Protein AF-A0A0Q0V4K2-F1 (afdb_monomer)

Foldseek 3Di:
DDDDDDDDDDDDDDDDDPPVVVVVVVVVVVDDPDDDPDPDPPPPPPVPQPPVNVVLVVVQVVQLVVLVVLLVVVVVPDDLVNSCVVVVHDSVVSVVSNVDPDGDDSDDPDDDDLCNVCLVVLLVCVVVVDDLVRSVVVVVVVPRPDDSVVSVVSSVVSVVVVCVVDCVPPDVPDDPVNVPD

Sequence (181 aa):
MRIRPSSIYTIGGIGSGMQRRRLDLLLLSLVPAVIKQGDQHPADHHMEITKAEERKKQRQEQKWAVIQEIQKAHLSGKNISQLAREYQLNWRTVKNYLQMTDPPPVQRRKRNTPLSPFLNRLAELEAQGHTLSSIDSLLRKEGYAGTFSAVRTAVETIRRNRKRKNPVMQEHCISRKQLAY

Radius of gyration: 34.99 Å; Cα contacts (8 Å, |Δi|>4): 69; chains: 1; bounding box: 97×83×60 Å

pLDDT: mean 78.3, std 19.86, range [35.88, 96.94]

Nearest PDB structures (foldseek):
  8b4h-assembly1_A  TM=7.037E-01  e=4.284E-04  Geobacillus stearothermophilus
  8b4h-assembly1_D  TM=6.798E-01  e=6.699E-04  Geobacillus stearothermophilus
  8jke-assembly1_F  TM=2.894E-01  e=1.494E+00  Streptomyces coelicolor A3(2)

Solvent-accessible surface area (backbone atoms only — not comparable to full-atom values): 11684 Å² total; per-residue (Å²): 143,86,82,88,80,82,89,86,85,88,82,85,87,82,86,88,76,73,65,65,62,53,52,54,54,54,55,57,71,72,49,72,96,70,80,73,82,72,83,73,73,84,66,79,76,71,72,75,72,49,73,70,54,48,58,47,51,51,54,33,51,56,53,34,51,54,40,53,51,53,44,52,46,40,73,74,68,50,50,64,68,56,52,16,62,77,70,72,43,58,53,68,55,50,54,52,44,65,70,52,90,66,73,65,78,81,72,74,79,82,75,89,49,82,57,59,86,46,50,66,58,52,52,53,44,51,74,73,64,56,49,74,69,56,49,52,55,52,41,44,74,75,67,51,86,66,57,69,67,59,55,49,55,50,52,52,48,52,54,51,51,52,55,70,73,38,66,90,77,62,66,85,77,74,52,74,76,78,68,70,122

Structure (mmCIF, N/CA/C/O backbone):
data_AF-A0A0Q0V4K2-F1
#
_entry.id   AF-A0A0Q0V4K2-F1
#
loop_
_atom_site.group_PDB
_atom_site.id
_atom_site.type_symbol
_atom_site.label_atom_id
_atom_site.label_alt_id
_atom_site.label_comp_id
_atom_site.label_asym_id
_atom_site.label_entity_id
_atom_site.label_seq_id
_atom_site.pdbx_PDB_ins_code
_atom_site.Cartn_x
_atom_site.Cartn_y
_atom_site.Cartn_z
_atom_site.occupancy
_atom_site.B_iso_or_equiv
_atom_site.auth_seq_id
_atom_site.auth_comp_id
_atom_site.auth_asym_id
_atom_site.auth_atom_id
_atom_site.pdbx_PDB_model_num
ATOM 1 N N . MET A 1 1 ? 69.842 72.352 -3.419 1.00 43.50 1 MET A N 1
ATOM 2 C CA . MET A 1 1 ? 70.424 71.984 -2.108 1.00 43.50 1 MET A CA 1
ATOM 3 C C . MET A 1 1 ? 69.407 71.186 -1.297 1.00 43.50 1 MET A C 1
ATOM 5 O O . MET A 1 1 ? 68.444 71.771 -0.827 1.00 43.50 1 MET A O 1
ATOM 9 N N . ARG A 1 2 ? 69.598 69.868 -1.168 1.00 36.38 2 ARG A N 1
ATOM 10 C CA . ARG A 1 2 ? 69.390 69.059 0.051 1.00 36.38 2 ARG A CA 1
ATOM 11 C C . ARG A 1 2 ? 69.877 67.637 -0.242 1.00 36.38 2 ARG A C 1
ATOM 13 O O . ARG A 1 2 ? 69.699 67.117 -1.337 1.00 36.38 2 ARG A O 1
ATOM 20 N N . ILE A 1 3 ? 70.609 67.117 0.726 1.00 41.34 3 ILE A N 1
ATOM 21 C CA . ILE A 1 3 ? 71.581 66.025 0.668 1.00 41.34 3 ILE A CA 1
ATOM 22 C C . ILE A 1 3 ? 70.883 64.691 0.991 1.00 41.34 3 ILE A C 1
ATOM 24 O O . ILE A 1 3 ? 69.948 64.676 1.788 1.00 41.34 3 ILE A O 1
ATOM 28 N N . ARG A 1 4 ? 71.329 63.577 0.389 1.00 42.81 4 ARG A N 1
ATOM 29 C CA . ARG A 1 4 ? 70.967 62.209 0.820 1.00 42.81 4 ARG A CA 1
ATOM 30 C C . ARG A 1 4 ? 71.773 61.795 2.058 1.00 42.81 4 ARG A C 1
ATOM 32 O O . ARG A 1 4 ? 72.953 62.123 2.130 1.00 42.81 4 ARG A O 1
ATOM 39 N N . PRO A 1 5 ? 71.189 60.961 2.928 1.00 46.22 5 PRO A N 1
ATOM 40 C CA . PRO A 1 5 ? 71.884 59.757 3.417 1.00 46.22 5 PRO A CA 1
ATOM 41 C C . PRO A 1 5 ? 70.956 58.513 3.354 1.00 46.22 5 PRO A C 1
ATOM 43 O O . PRO A 1 5 ? 69.759 58.630 3.591 1.00 46.22 5 PRO A O 1
ATOM 46 N N . SER A 1 6 ? 71.346 57.356 2.791 1.00 35.88 6 SER A N 1
ATOM 47 C CA . SER A 1 6 ? 72.129 56.236 3.384 1.00 35.88 6 SER A CA 1
ATOM 48 C C . SER A 1 6 ? 71.597 55.777 4.758 1.00 35.88 6 SER A C 1
ATOM 50 O O . SER A 1 6 ? 71.664 56.555 5.697 1.00 35.88 6 SER A O 1
ATOM 52 N N . SER A 1 7 ? 70.921 54.612 4.843 1.00 36.62 7 SER A N 1
ATOM 53 C CA . SER A 1 7 ? 71.440 53.293 5.318 1.00 36.62 7 SER A CA 1
ATOM 54 C C . SER A 1 7 ? 71.711 53.303 6.843 1.00 36.62 7 SER A C 1
ATOM 56 O O . SER A 1 7 ? 72.353 54.228 7.307 1.00 36.62 7 SER A O 1
ATOM 58 N N . ILE A 1 8 ? 71.291 52.397 7.738 1.00 43.53 8 ILE A N 1
ATOM 59 C CA . ILE A 1 8 ? 71.229 50.921 7.817 1.00 43.53 8 ILE A CA 1
ATOM 60 C C . ILE A 1 8 ? 70.371 50.607 9.075 1.00 43.53 8 ILE A C 1
ATOM 62 O O . ILE A 1 8 ? 70.419 51.400 10.004 1.00 43.53 8 ILE A O 1
ATOM 66 N N . TYR A 1 9 ? 69.625 49.492 9.135 1.00 36.50 9 TYR A N 1
ATOM 67 C CA . TYR A 1 9 ? 69.646 48.502 10.242 1.00 36.50 9 TYR A CA 1
ATOM 68 C C . TYR A 1 9 ? 68.757 47.298 9.900 1.00 36.50 9 TYR A C 1
ATOM 70 O O . TYR A 1 9 ? 67.531 47.359 9.883 1.00 36.50 9 TYR A O 1
ATOM 78 N N . THR A 1 10 ? 69.439 46.189 9.627 1.00 47.91 10 THR A N 1
ATOM 79 C CA . THR A 1 10 ? 68.942 44.813 9.603 1.00 47.91 10 THR A CA 1
ATOM 80 C C . THR A 1 10 ? 68.846 44.302 11.036 1.00 47.91 10 THR A C 1
ATOM 82 O O . THR A 1 10 ? 69.851 44.396 11.729 1.00 47.91 10 THR A O 1
ATOM 85 N N . ILE A 1 11 ? 67.748 43.651 11.436 1.00 44.19 11 ILE A N 1
ATOM 86 C CA . ILE A 1 11 ? 67.825 42.435 12.267 1.00 44.19 11 ILE A CA 1
ATOM 87 C C . ILE A 1 11 ? 66.705 41.487 11.822 1.00 44.19 11 ILE A C 1
ATOM 89 O O . ILE A 1 11 ? 65.520 41.777 11.971 1.00 44.19 11 ILE A O 1
ATOM 93 N N . GLY A 1 12 ? 67.098 40.370 11.212 1.00 39.91 12 GLY A N 1
ATOM 94 C CA . GLY A 1 12 ? 66.197 39.304 10.801 1.00 39.91 12 GLY A CA 1
ATOM 95 C C . GLY A 1 12 ? 65.702 38.490 11.996 1.00 39.91 12 GLY A C 1
ATOM 96 O O . GLY A 1 12 ? 66.494 38.034 12.815 1.00 39.91 12 GLY A O 1
ATOM 97 N N . GLY A 1 13 ? 64.391 38.263 12.055 1.00 37.56 13 GLY A N 1
ATOM 98 C CA . GLY A 1 13 ? 63.783 37.216 12.869 1.00 37.56 13 GLY A CA 1
ATOM 99 C C . GLY A 1 13 ? 63.649 35.939 12.044 1.00 37.56 13 GLY A C 1
ATOM 100 O O . GLY A 1 13 ? 62.710 35.793 11.265 1.00 37.56 13 GLY A O 1
ATOM 101 N N . ILE A 1 14 ? 64.602 35.021 12.198 1.00 48.50 14 ILE A N 1
ATOM 102 C CA . ILE A 1 14 ? 64.507 33.640 11.715 1.00 48.50 14 ILE A CA 1
ATOM 103 C C . ILE A 1 14 ? 63.875 32.802 12.830 1.00 48.50 14 ILE A C 1
ATOM 105 O O . ILE A 1 14 ? 64.355 32.830 13.957 1.00 48.50 14 ILE A O 1
ATOM 109 N N . GLY A 1 15 ? 62.877 31.981 12.489 1.00 48.19 15 GLY A N 1
ATOM 110 C CA . GLY A 1 15 ? 62.686 30.703 13.183 1.00 48.19 15 GLY A CA 1
ATOM 111 C C . GLY A 1 15 ? 61.263 30.353 13.604 1.00 48.19 15 GLY A C 1
ATOM 112 O O . GLY A 1 15 ? 60.940 30.444 14.778 1.00 48.19 15 GLY A O 1
ATOM 113 N N . SER A 1 16 ? 60.442 29.835 12.681 1.00 50.34 16 SER A N 1
ATOM 114 C CA . SER A 1 16 ? 59.382 28.862 13.028 1.00 50.34 16 SER A CA 1
ATOM 115 C C . SER A 1 16 ? 58.841 28.113 11.795 1.00 50.34 16 SER A C 1
ATOM 117 O O . SER A 1 16 ? 57.642 28.041 11.551 1.00 50.34 16 SER A O 1
ATOM 119 N N . GLY A 1 17 ? 59.731 27.593 10.942 1.00 48.66 17 GLY A N 1
ATOM 120 C CA . GLY A 1 17 ? 59.346 26.855 9.724 1.00 48.66 17 GLY A CA 1
ATOM 121 C C . GLY A 1 17 ? 59.651 25.352 9.750 1.00 48.66 17 GLY A C 1
ATOM 122 O O . GLY A 1 17 ? 59.176 24.618 8.887 1.00 48.66 17 GLY A O 1
ATOM 123 N N . MET A 1 18 ? 60.445 24.880 10.720 1.00 45.81 18 MET A N 1
ATOM 124 C CA . MET A 1 18 ? 61.086 23.555 10.653 1.00 45.81 18 MET A CA 1
ATOM 125 C C . MET A 1 18 ? 60.438 22.474 11.535 1.00 45.81 18 MET A C 1
ATOM 127 O O . MET A 1 18 ? 60.786 21.307 11.404 1.00 45.81 18 MET A O 1
ATOM 131 N N . GLN A 1 19 ? 59.485 22.828 12.406 1.00 43.62 19 GLN A N 1
ATOM 132 C CA . GLN A 1 19 ? 58.842 21.859 13.312 1.00 43.62 19 GLN A CA 1
ATOM 133 C C . GLN A 1 19 ? 57.536 21.268 12.755 1.00 43.62 19 GLN A C 1
ATOM 135 O O . GLN A 1 19 ? 57.242 20.104 13.003 1.00 43.62 19 GLN A O 1
ATOM 140 N N . ARG A 1 20 ? 56.776 22.017 11.939 1.00 42.47 20 ARG A N 1
ATOM 141 C CA . ARG A 1 20 ? 55.517 21.519 11.342 1.00 42.47 20 ARG A CA 1
ATOM 142 C C . ARG A 1 20 ? 55.763 20.404 10.320 1.00 42.47 20 ARG A C 1
ATOM 144 O O . ARG A 1 20 ? 55.194 19.330 10.434 1.00 42.47 20 ARG A O 1
ATOM 151 N N . ARG A 1 21 ? 56.740 20.606 9.427 1.00 52.34 21 ARG A N 1
ATOM 152 C CA . ARG A 1 21 ? 57.094 19.639 8.370 1.00 52.34 21 ARG A CA 1
ATOM 153 C C . ARG A 1 21 ? 57.544 18.281 8.912 1.00 52.34 21 ARG A C 1
ATOM 155 O O . ARG A 1 21 ? 57.359 17.263 8.258 1.00 52.34 21 ARG A O 1
ATOM 162 N N . ARG A 1 22 ? 58.169 18.264 10.093 1.00 50.62 22 ARG A N 1
ATOM 163 C CA . ARG A 1 22 ? 58.690 17.034 10.697 1.00 50.62 22 ARG A CA 1
ATOM 164 C C . ARG A 1 22 ? 57.569 16.190 11.306 1.00 50.62 22 ARG A C 1
ATOM 166 O O . ARG A 1 22 ? 57.615 14.974 11.179 1.00 50.62 22 ARG A O 1
ATOM 173 N N . LEU A 1 23 ? 56.555 16.827 11.896 1.00 58.56 23 LEU A N 1
ATOM 174 C CA . LEU A 1 23 ? 55.333 16.151 12.342 1.00 58.56 23 LEU A CA 1
ATOM 175 C C . LEU A 1 23 ? 54.562 15.564 11.158 1.00 58.56 23 LEU A C 1
ATOM 177 O O . LEU A 1 23 ? 54.172 14.403 11.219 1.00 58.56 23 LEU A O 1
ATOM 181 N N . ASP A 1 24 ? 54.437 16.313 10.060 1.00 58.84 24 ASP A N 1
ATOM 182 C CA . ASP A 1 24 ? 53.744 15.844 8.854 1.00 58.84 24 ASP A CA 1
ATOM 183 C C . ASP A 1 24 ? 54.404 14.581 8.270 1.00 58.84 24 ASP A C 1
ATOM 185 O O . ASP A 1 24 ? 53.720 13.605 7.963 1.00 58.84 24 ASP A O 1
ATOM 189 N N . LEU A 1 25 ? 55.742 14.548 8.194 1.00 61.22 25 LEU A N 1
ATOM 190 C CA . LEU A 1 25 ? 56.498 13.377 7.727 1.00 61.22 25 LEU A CA 1
ATOM 191 C C . LEU A 1 25 ? 56.341 12.156 8.645 1.00 61.22 25 LEU A C 1
ATOM 193 O O . LEU A 1 25 ? 56.245 11.030 8.158 1.00 61.22 25 LEU A O 1
ATOM 197 N N . LEU A 1 26 ? 56.299 12.371 9.962 1.00 62.41 26 LEU A N 1
ATOM 198 C CA . LEU A 1 26 ? 56.101 11.290 10.930 1.00 62.41 26 LEU A CA 1
ATOM 199 C C . LEU A 1 26 ? 54.682 10.715 10.840 1.00 62.41 26 LEU A C 1
ATOM 201 O O . LEU A 1 26 ? 54.517 9.497 10.888 1.00 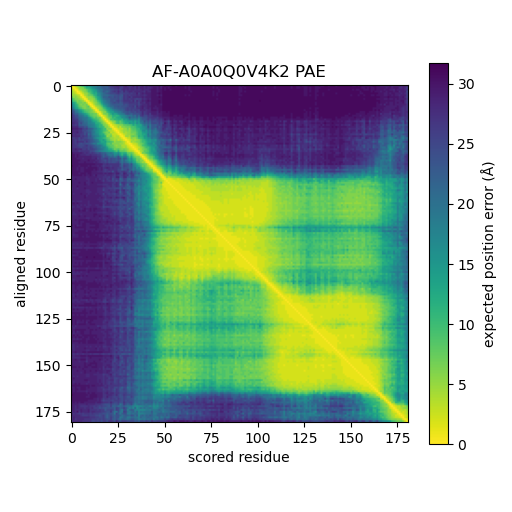62.41 26 LEU A O 1
ATOM 205 N N . LEU A 1 27 ? 53.675 11.564 10.623 1.00 63.53 27 LEU A N 1
ATOM 206 C CA . LEU A 1 27 ? 52.292 11.132 10.408 1.00 63.53 27 LEU A CA 1
ATOM 207 C C . LEU A 1 27 ? 52.142 10.343 9.098 1.00 63.53 27 LEU A C 1
ATOM 209 O O . LEU A 1 27 ? 51.481 9.308 9.085 1.00 63.53 27 LEU A O 1
ATOM 213 N N . LEU A 1 28 ? 52.817 10.769 8.025 1.00 61.97 28 LEU A N 1
ATOM 214 C CA . LEU A 1 28 ? 52.854 10.058 6.739 1.00 61.97 28 LEU A CA 1
ATOM 215 C C . LEU A 1 28 ? 53.525 8.678 6.838 1.00 61.97 28 LEU A C 1
ATOM 217 O O . LEU A 1 28 ? 53.083 7.748 6.171 1.00 61.97 28 LEU A O 1
ATOM 221 N N . SER A 1 29 ? 54.553 8.518 7.679 1.00 67.19 29 SER A N 1
ATOM 222 C CA . SER A 1 29 ? 55.210 7.214 7.887 1.00 67.19 29 SER A CA 1
ATOM 223 C C . SER A 1 29 ? 54.391 6.216 8.708 1.00 67.19 29 SER A C 1
ATOM 225 O O . SER A 1 29 ? 54.665 5.019 8.664 1.00 67.19 29 SER A O 1
ATOM 227 N N . LEU A 1 30 ? 53.400 6.700 9.462 1.00 72.38 30 LEU A N 1
ATOM 228 C CA . LEU A 1 30 ? 52.572 5.871 10.338 1.00 72.38 30 LEU A CA 1
ATOM 229 C C . LEU A 1 30 ? 51.360 5.270 9.611 1.00 72.38 30 LEU A C 1
ATOM 231 O O . LEU A 1 30 ? 50.736 4.340 10.119 1.00 72.38 30 LEU A O 1
ATOM 235 N N . VAL A 1 31 ? 51.014 5.802 8.436 1.00 65.62 31 VAL A N 1
ATOM 236 C CA . VAL A 1 31 ? 49.871 5.357 7.636 1.00 65.62 31 VAL A CA 1
ATOM 237 C C . VAL A 1 31 ? 50.374 4.444 6.513 1.00 65.62 31 VAL A C 1
ATOM 239 O O . VAL A 1 31 ? 51.317 4.803 5.807 1.00 65.62 31 VAL A O 1
ATOM 242 N N . PRO A 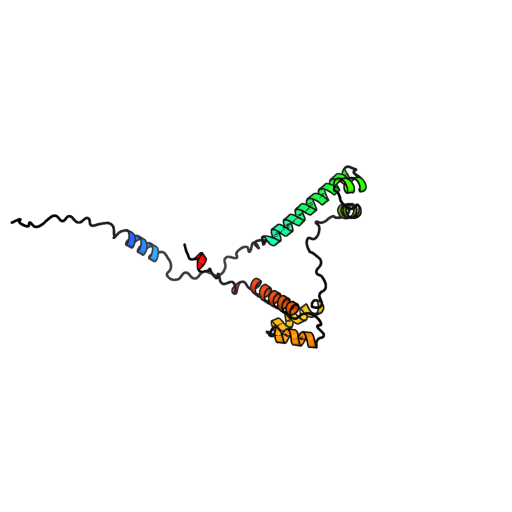1 32 ? 49.776 3.258 6.308 1.00 64.25 32 PRO A N 1
ATOM 243 C CA . PRO A 1 32 ? 50.176 2.373 5.221 1.00 64.25 32 PRO A CA 1
ATOM 244 C C . PRO A 1 32 ? 50.001 3.055 3.857 1.00 64.25 32 PRO A C 1
ATOM 246 O O . PRO A 1 32 ? 48.987 3.699 3.596 1.00 64.25 32 PRO A O 1
ATOM 249 N N . ALA A 1 33 ? 50.975 2.859 2.962 1.00 64.38 33 ALA A N 1
ATOM 250 C CA . ALA A 1 33 ? 51.016 3.496 1.640 1.00 64.38 33 ALA A CA 1
ATOM 251 C C . ALA A 1 33 ? 49.815 3.150 0.735 1.00 64.38 33 ALA A C 1
ATOM 253 O O . ALA A 1 33 ? 49.530 3.869 -0.219 1.00 64.38 33 ALA A O 1
ATOM 254 N N . VAL A 1 34 ? 49.104 2.055 1.028 1.00 58.00 34 VAL A N 1
ATOM 255 C CA . VAL A 1 34 ? 47.873 1.649 0.345 1.00 58.00 34 VAL A CA 1
ATOM 256 C C . VAL A 1 34 ? 46.884 1.141 1.389 1.00 58.00 34 VAL A C 1
ATOM 258 O O . VAL A 1 34 ? 47.027 0.035 1.909 1.00 58.00 34 VAL A O 1
ATOM 261 N N . ILE A 1 35 ? 45.855 1.935 1.679 1.00 62.50 35 ILE A N 1
ATOM 262 C CA . ILE A 1 35 ? 44.694 1.477 2.443 1.00 62.50 35 ILE A CA 1
ATOM 263 C C . ILE A 1 35 ? 43.753 0.805 1.443 1.00 62.50 35 ILE A C 1
ATOM 265 O O . ILE A 1 35 ? 43.019 1.474 0.719 1.00 62.50 35 ILE A O 1
ATOM 269 N N . LYS A 1 36 ? 43.774 -0.529 1.377 1.00 57.00 36 LYS A N 1
ATOM 270 C CA . LYS A 1 36 ? 42.653 -1.258 0.778 1.00 57.00 36 LYS A CA 1
ATOM 271 C C . LYS A 1 36 ? 41.505 -1.151 1.773 1.00 57.00 36 LYS A C 1
ATOM 273 O O . LYS A 1 36 ? 41.639 -1.648 2.889 1.00 57.00 36 LYS A O 1
ATOM 278 N N . GLN A 1 37 ? 40.416 -0.474 1.404 1.00 47.88 37 GLN A N 1
ATOM 279 C CA . GLN A 1 37 ? 39.161 -0.614 2.140 1.00 47.88 37 GLN A CA 1
ATOM 280 C C . GLN A 1 37 ? 38.841 -2.107 2.158 1.00 47.88 37 GLN A C 1
ATOM 282 O O . GLN A 1 37 ? 38.555 -2.693 1.119 1.00 47.88 37 GLN A O 1
ATOM 287 N N . GLY A 1 38 ? 39.023 -2.734 3.319 1.00 39.66 38 GLY A N 1
ATOM 288 C CA . GLY A 1 38 ? 38.641 -4.115 3.522 1.00 39.66 38 GLY A CA 1
ATOM 289 C C . GLY A 1 38 ? 37.146 -4.215 3.289 1.00 39.66 38 GLY A C 1
ATOM 290 O O . GLY A 1 38 ? 36.362 -3.537 3.955 1.00 39.66 38 GLY A O 1
ATOM 291 N N . ASP A 1 39 ? 36.777 -5.040 2.321 1.00 54.06 39 ASP A N 1
ATOM 292 C CA . ASP A 1 39 ? 35.434 -5.563 2.218 1.00 54.06 39 ASP A CA 1
ATOM 293 C C . ASP A 1 39 ? 35.016 -6.146 3.578 1.00 54.06 39 ASP A C 1
ATOM 295 O O . ASP A 1 39 ? 35.741 -6.925 4.195 1.00 54.06 39 ASP A O 1
ATOM 299 N N . GLN A 1 40 ? 33.806 -5.767 3.995 1.00 51.00 40 GLN A N 1
ATOM 300 C CA . GLN A 1 40 ? 32.958 -6.472 4.957 1.00 51.00 40 GLN A CA 1
ATOM 301 C C . GLN A 1 40 ? 33.352 -6.384 6.442 1.00 51.00 40 GLN A C 1
ATOM 303 O O . GLN A 1 40 ? 33.791 -7.342 7.069 1.00 51.00 40 GLN A O 1
ATOM 308 N N . HIS A 1 41 ? 32.965 -5.272 7.070 1.00 41.41 41 HIS A N 1
ATOM 309 C CA . HIS A 1 41 ? 32.198 -5.412 8.309 1.00 41.41 41 HIS A CA 1
ATOM 310 C C . HIS A 1 41 ? 30.769 -5.799 7.891 1.00 41.41 41 HIS A C 1
ATOM 312 O O . HIS A 1 41 ? 30.240 -5.135 6.990 1.00 41.41 41 HIS A O 1
ATOM 318 N N . PRO A 1 42 ? 30.131 -6.844 8.455 1.00 44.00 42 PRO A N 1
ATOM 319 C CA . PRO A 1 42 ? 28.709 -7.053 8.252 1.00 44.00 42 PRO A CA 1
ATOM 320 C C . PRO A 1 42 ? 28.039 -5.895 8.977 1.00 44.00 42 PRO A C 1
ATOM 322 O O . PRO A 1 42 ? 27.783 -5.956 10.173 1.00 44.00 42 PRO A O 1
ATOM 325 N N . ALA A 1 43 ? 27.855 -4.786 8.265 1.00 44.09 43 ALA A N 1
ATOM 326 C CA . ALA A 1 43 ? 26.960 -3.752 8.710 1.00 44.09 43 ALA A CA 1
ATOM 327 C C . ALA A 1 43 ? 25.655 -4.485 8.991 1.00 44.09 43 ALA A C 1
ATOM 329 O O . ALA A 1 43 ? 25.052 -5.028 8.062 1.00 44.09 43 ALA A O 1
ATOM 330 N N . ASP A 1 44 ? 25.268 -4.543 10.265 1.00 46.16 44 ASP A N 1
ATOM 331 C CA . ASP A 1 44 ? 23.877 -4.672 10.643 1.00 46.16 44 ASP A CA 1
ATOM 332 C C . ASP A 1 44 ? 23.148 -3.680 9.748 1.00 46.16 44 ASP A C 1
ATOM 334 O O . ASP A 1 44 ? 23.195 -2.463 9.949 1.00 46.16 44 ASP A O 1
ATOM 338 N N . HIS A 1 45 ? 22.569 -4.189 8.664 1.00 48.34 45 HIS A N 1
ATOM 339 C CA . HIS A 1 45 ? 21.698 -3.431 7.800 1.00 48.34 45 HIS A CA 1
ATOM 340 C C . HIS A 1 45 ? 20.425 -3.238 8.619 1.00 48.34 45 HIS A C 1
ATOM 342 O O . HIS A 1 45 ? 19.394 -3.854 8.350 1.00 48.34 45 HIS A O 1
ATOM 348 N N . HIS A 1 46 ? 20.504 -2.390 9.649 1.00 49.56 46 HIS A N 1
ATOM 349 C CA . HIS A 1 46 ? 19.368 -1.656 10.155 1.00 49.56 46 HIS A CA 1
ATOM 350 C C . HIS A 1 46 ? 18.802 -0.969 8.924 1.00 49.56 46 HIS A C 1
ATOM 352 O O . HIS A 1 46 ? 19.338 0.027 8.447 1.00 49.56 46 HIS A O 1
ATOM 358 N N . MET A 1 47 ? 17.789 -1.597 8.325 1.00 53.72 47 MET A N 1
ATOM 359 C CA . MET A 1 47 ? 17.043 -1.024 7.224 1.00 53.72 47 MET A CA 1
ATOM 360 C C . MET A 1 47 ? 16.487 0.286 7.761 1.00 53.72 47 MET A C 1
ATOM 362 O O . MET A 1 47 ? 15.500 0.278 8.497 1.00 53.72 47 MET A O 1
ATOM 366 N N . GLU A 1 48 ? 17.170 1.392 7.473 1.00 60.41 48 GLU A N 1
ATOM 367 C CA . GLU A 1 48 ? 16.714 2.712 7.862 1.00 60.41 48 GLU A CA 1
ATOM 368 C C . GLU A 1 48 ? 15.333 2.885 7.243 1.00 60.41 48 GLU A C 1
ATOM 370 O O . GLU A 1 48 ? 15.162 2.930 6.018 1.00 60.41 48 GLU A O 1
ATOM 375 N N . ILE A 1 49 ? 14.322 2.875 8.110 1.00 67.06 49 ILE A N 1
ATOM 376 C CA . ILE A 1 49 ? 12.936 3.012 7.701 1.00 67.06 49 ILE A CA 1
ATOM 377 C C . ILE A 1 49 ? 12.859 4.346 6.970 1.00 67.06 49 ILE A C 1
ATOM 379 O O . ILE A 1 49 ? 13.252 5.393 7.487 1.00 67.06 49 ILE A O 1
ATOM 383 N N . THR A 1 50 ? 12.377 4.329 5.729 1.00 82.44 50 THR A N 1
ATOM 384 C CA . THR A 1 50 ? 12.298 5.585 4.980 1.00 82.44 50 THR A CA 1
ATOM 385 C C . THR A 1 50 ? 11.302 6.505 5.695 1.00 82.44 50 THR A C 1
ATOM 387 O O . THR A 1 50 ? 10.244 6.042 6.114 1.00 82.44 50 THR A O 1
ATOM 390 N N . LYS A 1 51 ? 11.531 7.827 5.740 1.00 84.69 51 LYS A N 1
ATOM 391 C CA . LYS A 1 51 ? 10.580 8.810 6.329 1.00 84.69 51 LYS A CA 1
ATOM 392 C C . LYS A 1 51 ? 9.116 8.598 5.900 1.00 84.69 51 LYS A C 1
ATOM 394 O O . LYS A 1 51 ? 8.174 8.896 6.630 1.00 84.69 51 LYS A O 1
ATOM 399 N N . ALA A 1 52 ? 8.893 8.105 4.680 1.00 81.50 52 ALA A N 1
ATOM 400 C CA . ALA A 1 52 ? 7.566 7.767 4.168 1.00 81.50 52 ALA A CA 1
ATOM 401 C C . ALA A 1 52 ? 6.935 6.539 4.853 1.00 81.50 52 ALA A C 1
ATOM 403 O O . ALA A 1 52 ? 5.724 6.524 5.087 1.00 81.50 52 ALA A O 1
ATOM 404 N N . GLU A 1 53 ? 7.737 5.522 5.155 1.00 85.56 53 GLU A N 1
ATOM 405 C CA . GLU A 1 53 ? 7.341 4.321 5.891 1.00 85.56 53 GLU A CA 1
ATOM 406 C C . GLU A 1 53 ? 7.091 4.645 7.366 1.00 85.56 53 GLU A C 1
ATOM 408 O O . GLU A 1 53 ? 6.070 4.219 7.902 1.00 85.56 53 GLU A O 1
ATOM 413 N N . GLU A 1 54 ? 7.906 5.505 7.980 1.00 87.88 54 GLU A N 1
ATOM 414 C CA . GLU A 1 54 ? 7.664 6.010 9.341 1.00 87.88 54 GLU A CA 1
ATOM 415 C C . GLU A 1 54 ? 6.324 6.746 9.432 1.00 87.88 54 GLU A C 1
ATOM 417 O O . GLU A 1 54 ? 5.460 6.390 10.230 1.00 87.88 54 GLU A O 1
ATOM 422 N N . ARG A 1 55 ? 6.069 7.703 8.528 1.00 89.25 55 ARG A N 1
ATOM 423 C CA . ARG A 1 55 ? 4.773 8.410 8.442 1.00 89.25 55 ARG A CA 1
ATOM 424 C C . ARG A 1 55 ? 3.594 7.470 8.202 1.00 89.25 55 ARG A C 1
ATOM 426 O O . ARG A 1 55 ? 2.445 7.822 8.479 1.00 89.25 55 ARG A O 1
ATOM 433 N N . LYS A 1 56 ? 3.832 6.325 7.562 1.00 87.94 56 LYS A N 1
ATOM 434 C CA . LYS A 1 56 ? 2.807 5.310 7.300 1.00 87.94 56 LYS A CA 1
ATOM 435 C C . LYS A 1 56 ? 2.509 4.521 8.576 1.00 87.94 56 LYS A C 1
ATOM 437 O O . LYS A 1 56 ? 1.334 4.355 8.893 1.00 87.94 56 LYS A O 1
ATOM 442 N N . LYS A 1 57 ? 3.553 4.114 9.302 1.00 89.88 57 LYS A N 1
ATOM 443 C CA . LYS A 1 57 ? 3.471 3.457 10.611 1.00 89.88 57 LYS A CA 1
ATOM 444 C C . LYS A 1 57 ? 2.784 4.360 11.638 1.00 89.88 57 LYS A C 1
ATOM 446 O O . LYS A 1 57 ? 1.777 3.960 12.205 1.00 89.88 57 LYS A O 1
ATOM 451 N N . GLN A 1 58 ? 3.198 5.621 11.737 1.00 91.94 58 GLN A N 1
ATOM 452 C CA . GLN A 1 58 ? 2.599 6.596 12.651 1.00 91.94 58 GLN A CA 1
ATOM 453 C C . GLN A 1 58 ? 1.091 6.779 12.411 1.00 91.94 58 GLN A C 1
ATOM 455 O O . GLN A 1 58 ? 0.300 6.773 13.349 1.00 91.94 58 GLN A O 1
ATOM 460 N N . ARG A 1 59 ? 0.654 6.888 11.148 1.00 91.19 59 ARG A N 1
ATOM 461 C CA . ARG A 1 59 ? -0.781 6.966 10.818 1.00 91.19 59 ARG A CA 1
ATOM 462 C C . ARG A 1 59 ? -1.545 5.697 11.197 1.00 91.19 59 ARG A C 1
ATOM 464 O O . ARG A 1 59 ? -2.718 5.783 11.552 1.00 91.19 59 ARG A O 1
ATOM 471 N N . GLN A 1 60 ? -0.907 4.531 11.091 1.00 92.81 60 GLN A N 1
ATOM 472 C CA . GLN A 1 60 ? -1.490 3.264 11.528 1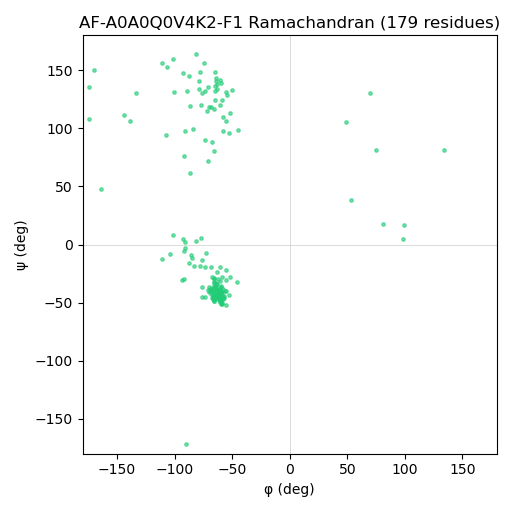.00 92.81 60 GLN A CA 1
ATOM 473 C C . GLN A 1 60 ? -1.687 3.246 13.037 1.00 92.81 60 GLN A C 1
ATOM 475 O O . GLN A 1 60 ? -2.777 2.925 13.495 1.00 92.81 60 GLN A O 1
ATOM 480 N N . GLU A 1 61 ? -0.647 3.623 13.776 1.00 93.62 61 GLU A N 1
ATOM 481 C CA . GLU A 1 61 ? -0.626 3.651 15.237 1.00 93.62 61 GLU A CA 1
ATOM 482 C C . GLU A 1 61 ? -1.648 4.644 15.783 1.00 93.62 61 GLU A C 1
ATOM 484 O O . GLU A 1 61 ? -2.451 4.276 16.632 1.00 93.62 61 GLU A O 1
ATOM 489 N N . GLN A 1 62 ? -1.708 5.858 15.229 1.00 93.88 62 GLN A N 1
ATOM 490 C CA . GLN A 1 62 ? -2.723 6.853 15.590 1.00 93.88 62 GLN A CA 1
ATOM 491 C C . GLN A 1 62 ? -4.139 6.319 15.368 1.00 93.88 62 GLN A C 1
ATOM 493 O O . GLN A 1 62 ? -4.997 6.428 16.241 1.00 93.88 62 GLN A O 1
ATOM 498 N N . LYS A 1 63 ? -4.390 5.697 14.209 1.00 93.75 63 LYS A N 1
ATOM 499 C CA . LYS A 1 63 ? -5.701 5.112 13.920 1.00 93.75 63 LYS A CA 1
ATOM 500 C C . LYS A 1 63 ? -6.018 3.946 14.858 1.00 93.75 63 LYS A C 1
ATOM 502 O O . LYS A 1 63 ? -7.165 3.799 15.266 1.00 93.75 63 LYS A O 1
ATOM 507 N N . TRP A 1 64 ? -5.028 3.121 15.183 1.00 95.88 64 TRP A N 1
ATOM 508 C CA . TRP A 1 64 ? -5.192 1.987 16.085 1.00 95.88 64 TRP A CA 1
ATOM 509 C C . TRP A 1 64 ? -5.465 2.425 17.525 1.00 95.88 64 TRP A C 1
ATOM 511 O O . TRP A 1 64 ? -6.362 1.876 18.155 1.00 95.88 64 TRP A O 1
ATOM 521 N N . ALA A 1 65 ? -4.786 3.467 18.006 1.00 95.75 65 ALA A N 1
ATOM 522 C CA . ALA A 1 65 ? -5.024 4.041 19.326 1.00 95.75 65 ALA A CA 1
ATOM 523 C C . ALA A 1 65 ? -6.483 4.498 19.495 1.00 95.75 65 ALA A C 1
ATOM 525 O O . ALA A 1 65 ? -7.125 4.133 20.476 1.00 95.75 65 ALA A O 1
ATOM 526 N N . VAL A 1 66 ? -7.042 5.194 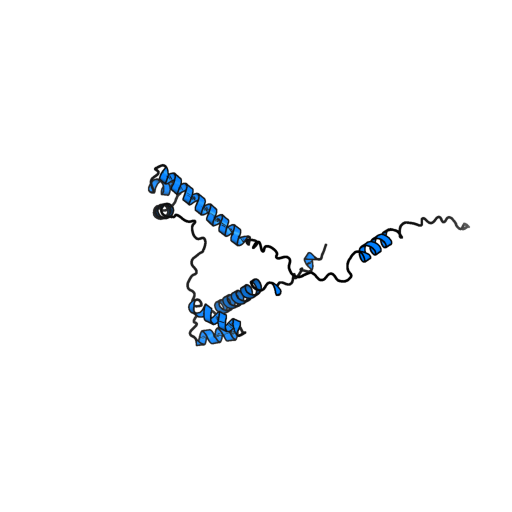18.495 1.00 95.12 66 VAL A N 1
ATOM 527 C CA . VAL A 1 66 ? -8.462 5.602 18.495 1.00 95.12 66 VAL A CA 1
ATOM 528 C C . VAL A 1 66 ? -9.397 4.389 18.540 1.00 95.12 66 VAL A C 1
ATOM 530 O O . VAL A 1 66 ? -10.409 4.397 19.234 1.00 95.12 66 VAL A O 1
ATOM 533 N N . ILE A 1 67 ? -9.069 3.316 17.817 1.00 95.62 67 ILE A N 1
ATOM 534 C CA . ILE A 1 67 ? -9.877 2.087 17.815 1.00 95.62 67 ILE A CA 1
ATOM 535 C C . ILE A 1 67 ? -9.859 1.421 19.193 1.00 95.62 67 ILE A C 1
ATOM 537 O O . ILE A 1 67 ? -10.917 1.047 19.698 1.00 95.62 67 ILE A O 1
ATOM 541 N N . GLN A 1 68 ? -8.688 1.320 19.822 1.00 96.44 68 GLN A N 1
ATOM 542 C CA . GLN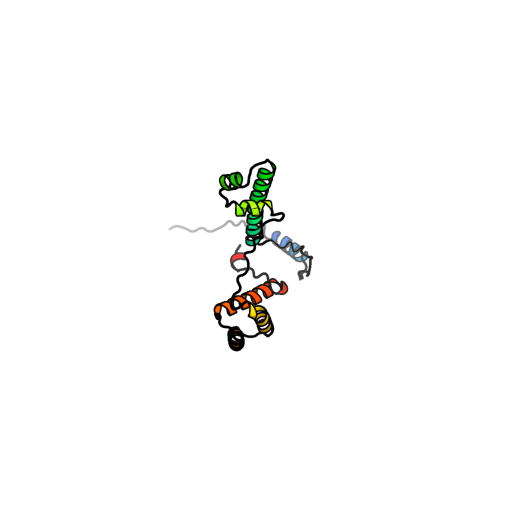 A 1 68 ? -8.557 0.772 21.172 1.00 96.44 68 GLN A CA 1
ATOM 543 C C . GLN A 1 68 ? -9.297 1.616 22.214 1.00 96.44 68 GLN A C 1
ATOM 545 O O . GLN A 1 68 ? -9.880 1.070 23.149 1.00 96.44 68 GLN A O 1
ATOM 550 N N . GLU A 1 69 ? -9.308 2.939 22.059 1.00 96.81 69 GLU A N 1
ATOM 551 C CA . GLU A 1 69 ? -10.079 3.839 22.917 1.00 96.81 69 GLU A CA 1
ATOM 552 C C . GLU A 1 69 ? -11.586 3.554 22.820 1.00 96.81 69 GLU A C 1
ATOM 554 O O . GLU A 1 69 ? -12.243 3.342 23.841 1.00 96.81 69 GLU A O 1
ATOM 559 N N . ILE A 1 70 ? -12.116 3.427 21.598 1.00 96.19 70 ILE A N 1
ATOM 560 C CA . ILE A 1 70 ? -13.522 3.070 21.349 1.00 96.19 70 ILE A CA 1
ATOM 561 C C . ILE A 1 70 ? -13.855 1.691 21.940 1.00 96.19 70 ILE A C 1
ATOM 563 O O . ILE A 1 70 ? -14.920 1.515 22.534 1.00 96.19 70 ILE A O 1
ATOM 567 N N . GLN A 1 71 ? -12.951 0.715 21.811 1.00 95.94 71 GLN A N 1
ATOM 568 C CA . GLN A 1 71 ? -13.122 -0.617 22.401 1.00 95.94 71 GLN A CA 1
ATOM 569 C C . GLN A 1 71 ? -13.194 -0.553 23.932 1.00 95.94 71 GLN A C 1
ATOM 571 O O . GLN A 1 71 ? -14.104 -1.134 24.522 1.00 95.94 71 GLN A O 1
ATOM 576 N N . LYS A 1 72 ? -12.297 0.200 24.582 1.00 96.62 72 LYS A N 1
ATOM 577 C CA . LYS A 1 72 ? -12.329 0.418 26.039 1.00 96.62 72 LYS A CA 1
ATOM 578 C C . LYS A 1 72 ? -13.625 1.098 26.484 1.00 96.62 72 LYS A C 1
ATOM 580 O O . LYS A 1 72 ? -14.235 0.666 27.457 1.00 96.62 72 LYS A O 1
ATOM 585 N N . ALA A 1 73 ? -14.075 2.112 25.748 1.00 95.56 73 ALA A N 1
ATOM 586 C CA . ALA A 1 73 ? -15.309 2.835 26.042 1.00 95.56 73 ALA A CA 1
ATOM 587 C C . ALA A 1 73 ? -16.569 1.956 25.880 1.00 95.56 73 ALA A C 1
ATOM 589 O O . ALA A 1 73 ? -17.548 2.108 26.613 1.00 95.56 73 ALA A O 1
ATOM 590 N N . HIS A 1 74 ? -16.545 1.000 24.950 1.00 95.94 74 HIS A N 1
ATOM 591 C CA . HIS A 1 74 ? -17.597 -0.008 24.828 1.00 95.94 74 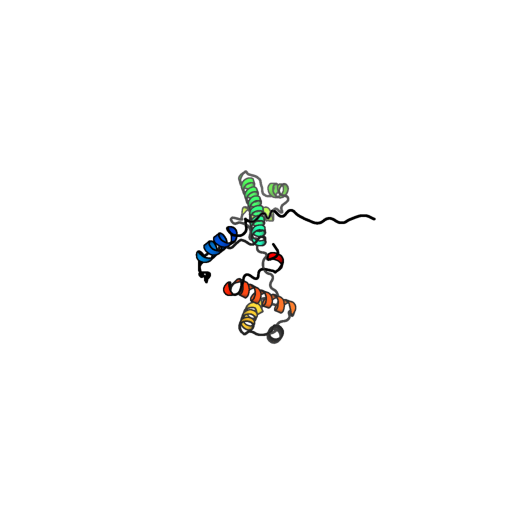HIS A CA 1
ATOM 592 C C . HIS A 1 74 ? -17.572 -1.005 25.995 1.00 95.94 74 HIS A C 1
ATOM 594 O O . HIS A 1 74 ? -18.623 -1.335 26.541 1.00 95.94 74 HIS A O 1
ATOM 600 N N . LEU A 1 75 ? -16.382 -1.445 26.425 1.00 94.38 75 LEU A N 1
ATOM 601 C CA . LEU A 1 75 ? -16.226 -2.311 27.602 1.00 94.38 75 LEU A CA 1
ATOM 602 C C . LEU A 1 75 ? -16.713 -1.639 28.895 1.00 94.38 75 LEU A C 1
ATOM 604 O O . LEU A 1 75 ? -17.230 -2.324 29.770 1.00 94.38 75 LEU A O 1
ATOM 608 N N . SER A 1 76 ? -16.628 -0.308 28.998 1.00 93.81 76 SER A N 1
ATOM 609 C CA . SER A 1 76 ? -17.203 0.454 30.116 1.00 93.81 76 SER A CA 1
ATOM 610 C C . SER A 1 76 ? -18.726 0.652 30.029 1.00 93.81 76 SER A C 1
ATOM 612 O O . SER A 1 76 ? -19.287 1.384 30.840 1.00 93.81 76 SER A O 1
ATOM 614 N N . GLY A 1 77 ? -19.403 0.048 29.045 1.00 94.56 77 GLY A N 1
ATOM 615 C CA . GLY A 1 77 ? -20.866 0.029 28.940 1.00 94.56 77 GLY A CA 1
ATOM 616 C C . GLY A 1 77 ? -21.487 1.054 27.986 1.00 94.56 77 GLY A C 1
ATOM 617 O O . GLY A 1 77 ? -22.714 1.129 27.909 1.00 94.56 77 GLY A O 1
ATOM 618 N N . LYS A 1 78 ? -20.695 1.834 27.231 1.00 93.94 78 LYS A N 1
ATOM 619 C CA . LYS A 1 78 ? -21.257 2.729 26.202 1.00 93.94 78 LYS A CA 1
ATOM 620 C C . LYS A 1 78 ? -21.779 1.917 25.019 1.00 93.94 78 LYS A C 1
ATOM 622 O O . LYS A 1 78 ? -21.098 1.027 24.508 1.00 93.94 78 LYS A O 1
ATOM 627 N N . ASN A 1 79 ? -22.968 2.264 24.530 1.00 95.31 79 ASN A N 1
ATOM 628 C CA . ASN A 1 79 ? -23.547 1.582 23.374 1.00 95.31 79 ASN A CA 1
ATOM 629 C C . ASN A 1 79 ? -22.984 2.114 22.038 1.00 95.31 79 ASN A C 1
ATOM 631 O O . ASN A 1 79 ? -22.413 3.204 21.952 1.00 95.31 79 ASN A O 1
ATOM 635 N N . ILE A 1 80 ? -23.182 1.352 20.959 1.00 94.94 80 ILE A N 1
ATOM 636 C CA . ILE A 1 80 ? -22.662 1.682 19.619 1.00 94.94 80 ILE A CA 1
ATOM 637 C C . ILE A 1 80 ? -23.155 3.056 19.130 1.00 94.94 80 ILE A C 1
ATOM 639 O O . ILE A 1 80 ? -22.398 3.796 18.504 1.00 94.94 80 ILE A O 1
ATOM 643 N N . SER A 1 81 ? -24.411 3.416 19.404 1.00 95.12 81 SER A N 1
ATOM 644 C CA . SER A 1 81 ? -25.000 4.685 18.960 1.00 95.12 81 SER A CA 1
ATOM 645 C C . SER A 1 81 ? -24.419 5.899 19.687 1.00 95.12 81 SER A C 1
ATOM 647 O O . SER A 1 81 ? -24.231 6.943 19.065 1.00 95.12 81 SER A O 1
ATOM 649 N N . GLN A 1 82 ? -24.118 5.772 20.980 1.00 95.25 82 GLN A N 1
ATOM 650 C CA . GLN A 1 82 ? -23.448 6.799 21.777 1.00 95.25 82 GLN A CA 1
ATOM 651 C C . GLN A 1 82 ? -22.026 7.015 21.267 1.00 95.25 82 GLN A C 1
ATOM 653 O O . GLN A 1 82 ? -21.670 8.146 20.949 1.00 95.25 82 GLN A O 1
ATOM 658 N N . LEU A 1 83 ? -21.270 5.931 21.071 1.00 95.94 83 LEU A N 1
ATOM 659 C CA . LEU A 1 83 ? -19.916 5.988 20.513 1.00 95.94 83 LEU A CA 1
ATOM 660 C C . LEU A 1 83 ? -19.905 6.610 19.108 1.00 95.94 83 LEU A C 1
ATOM 662 O O . LEU A 1 83 ? -19.058 7.441 18.797 1.00 95.94 83 LEU A O 1
ATOM 666 N N . ALA A 1 84 ? -20.874 6.265 18.257 1.00 96.69 84 ALA A N 1
ATOM 667 C CA . ALA A 1 84 ? -21.006 6.856 16.926 1.00 96.69 84 ALA A CA 1
ATOM 668 C C . ALA A 1 84 ? -21.203 8.383 16.975 1.00 96.69 84 ALA A C 1
ATOM 670 O O . ALA A 1 84 ? -20.616 9.101 16.168 1.00 96.69 84 ALA A O 1
ATOM 671 N N . ARG A 1 85 ? -21.996 8.887 17.930 1.00 96.25 85 ARG A N 1
ATOM 672 C CA . ARG A 1 85 ? -22.226 10.329 18.116 1.00 96.25 85 ARG A CA 1
ATOM 673 C C . ARG A 1 85 ? -21.011 11.032 18.722 1.00 96.25 85 ARG A C 1
ATOM 675 O O . ARG A 1 85 ? -20.618 12.074 18.214 1.00 96.25 85 ARG A O 1
ATOM 682 N N . GLU A 1 86 ? -20.415 10.448 19.759 1.00 95.75 86 GLU A N 1
ATOM 683 C CA . GLU A 1 86 ? -19.261 11.002 20.483 1.00 95.75 86 GLU A CA 1
ATOM 684 C C . GLU A 1 86 ? -18.030 11.133 19.577 1.00 95.75 86 GLU A C 1
ATOM 686 O O . GLU A 1 86 ? -17.422 12.197 19.506 1.00 95.75 86 GLU A O 1
ATOM 691 N N . TYR A 1 87 ? -17.724 10.088 18.804 1.00 94.44 87 TYR A N 1
ATOM 692 C CA . TYR A 1 87 ? -16.577 10.067 17.891 1.00 94.44 87 TYR A CA 1
ATOM 693 C C . TYR A 1 87 ? -16.914 10.555 16.470 1.00 94.44 87 TYR A C 1
ATOM 695 O O . TYR A 1 87 ? -16.049 10.526 15.597 1.00 94.44 87 TYR A O 1
ATOM 703 N N . GLN A 1 88 ? -18.157 10.985 16.212 1.00 95.94 88 GLN A N 1
ATOM 704 C CA . GLN A 1 88 ? -18.641 11.422 14.889 1.00 95.94 88 GLN A CA 1
ATOM 705 C C . GLN A 1 88 ? -18.386 10.380 13.779 1.00 95.94 88 GLN A C 1
ATOM 707 O O . GLN A 1 88 ? -18.047 10.698 12.637 1.00 95.94 88 GLN A O 1
ATOM 712 N N . LEU A 1 89 ? -18.547 9.099 14.119 1.00 95.56 89 LEU A N 1
ATOM 713 C CA . LEU A 1 89 ? -18.330 7.965 13.224 1.00 95.56 89 LEU A CA 1
ATOM 714 C C . LEU A 1 89 ? -19.657 7.342 12.791 1.00 95.56 89 LEU A C 1
ATOM 716 O O . LEU A 1 89 ? -20.644 7.326 13.519 1.00 95.56 89 LEU A O 1
ATOM 720 N N . ASN A 1 90 ? -19.669 6.726 11.609 1.00 96.81 90 ASN A N 1
ATOM 721 C CA . ASN A 1 90 ? -20.790 5.881 11.211 1.00 96.81 90 ASN A CA 1
ATOM 722 C C . ASN A 1 90 ? -20.877 4.654 12.139 1.00 96.81 90 ASN A C 1
ATOM 724 O O . ASN A 1 90 ? -19.864 4.002 12.397 1.00 96.81 90 ASN A O 1
ATOM 728 N N . TRP A 1 91 ? -22.082 4.282 12.579 1.00 95.62 91 TRP A N 1
ATOM 729 C CA . TRP A 1 91 ? -22.297 3.120 13.451 1.00 95.62 91 TRP A CA 1
ATOM 730 C C . TRP A 1 91 ? -21.731 1.812 12.869 1.00 95.62 91 TRP A C 1
ATOM 732 O O . TRP A 1 91 ? -21.267 0.959 13.623 1.00 95.62 91 TRP A O 1
ATOM 742 N N . ARG A 1 92 ? -21.700 1.658 11.532 1.00 96.94 92 ARG A N 1
ATOM 743 C CA . ARG A 1 92 ? -21.066 0.506 10.864 1.00 96.94 92 ARG A CA 1
ATOM 744 C C . ARG A 1 92 ? -19.555 0.484 11.079 1.00 96.94 92 ARG A C 1
ATOM 746 O O . ARG A 1 92 ? -18.981 -0.581 11.269 1.00 96.94 92 ARG A O 1
ATOM 753 N N . THR A 1 93 ? -18.918 1.653 11.083 1.00 95.56 93 THR A N 1
ATOM 754 C CA . THR A 1 93 ? -17.487 1.797 11.369 1.00 95.56 93 THR A CA 1
ATOM 755 C C . THR A 1 93 ? -17.191 1.437 12.816 1.00 95.56 93 THR A C 1
ATOM 757 O O . THR A 1 93 ? -16.271 0.667 13.059 1.00 95.56 93 THR A O 1
ATOM 760 N N . VAL A 1 94 ? -18.002 1.924 13.761 1.00 96.12 94 VAL A N 1
ATOM 761 C CA . VAL A 1 94 ? -17.876 1.564 15.183 1.00 96.12 94 VAL A CA 1
ATOM 762 C C . VAL A 1 94 ? -18.035 0.055 15.363 1.00 96.12 94 VAL A C 1
ATOM 764 O O . VAL A 1 94 ? -17.174 -0.578 15.963 1.00 96.12 94 VAL A O 1
ATOM 767 N N . LYS A 1 95 ? -19.066 -0.552 14.763 1.00 96.31 95 LYS A N 1
ATOM 768 C CA . LYS A 1 95 ? -19.263 -2.008 14.794 1.00 96.31 95 LYS A CA 1
ATOM 769 C C . LYS A 1 95 ? -18.051 -2.768 14.239 1.00 96.31 95 LYS A C 1
ATOM 771 O O . LYS A 1 95 ? -17.589 -3.705 14.879 1.00 96.31 95 LYS A O 1
ATOM 776 N N . ASN A 1 96 ? -17.510 -2.340 13.096 1.00 95.81 96 ASN A N 1
ATOM 777 C CA . ASN A 1 96 ? -16.305 -2.940 12.519 1.00 95.81 96 ASN A CA 1
ATOM 778 C C . ASN A 1 96 ? -15.092 -2.798 13.452 1.00 95.81 96 ASN A C 1
ATOM 780 O O . ASN A 1 96 ? -14.324 -3.740 13.590 1.00 95.81 96 ASN A O 1
ATOM 784 N N . TYR A 1 97 ? -14.922 -1.642 14.099 1.00 95.69 97 TYR A N 1
ATOM 785 C CA . TYR A 1 97 ? -13.826 -1.388 15.039 1.00 95.69 97 TYR A CA 1
ATOM 786 C C . TYR A 1 97 ? -13.909 -2.266 16.290 1.00 95.69 97 TYR A C 1
ATOM 788 O O . TYR A 1 97 ? -12.882 -2.758 16.747 1.00 95.69 97 TYR A O 1
ATOM 796 N N . LEU A 1 98 ? -15.111 -2.529 16.805 1.00 94.94 98 LEU A N 1
ATOM 797 C CA . LEU A 1 98 ? -15.305 -3.443 17.937 1.00 94.94 98 LEU A CA 1
ATOM 798 C C . LEU A 1 98 ? -14.957 -4.898 17.594 1.00 94.94 98 LEU A C 1
ATOM 800 O O . LEU A 1 98 ? -14.542 -5.646 18.470 1.00 94.94 98 LEU A O 1
ATOM 804 N N . GLN A 1 99 ? -15.103 -5.295 16.329 1.00 94.56 99 GLN A N 1
ATOM 805 C CA . GLN A 1 99 ? -14.751 -6.637 15.851 1.00 94.56 99 GLN A CA 1
ATOM 806 C C . GLN A 1 99 ? -13.271 -6.775 15.459 1.00 94.56 99 GLN A C 1
ATOM 808 O O . GLN A 1 99 ? -12.816 -7.877 15.166 1.00 94.56 99 GLN A O 1
ATOM 813 N N . MET A 1 100 ? -12.523 -5.671 15.404 1.00 93.38 100 MET A N 1
ATOM 814 C CA . MET A 1 100 ? -11.161 -5.651 14.875 1.00 93.38 100 MET A CA 1
ATOM 815 C C . MET A 1 100 ? -10.141 -6.011 15.961 1.00 93.38 100 MET A C 1
ATOM 817 O O . MET A 1 100 ? -10.013 -5.297 16.953 1.00 93.38 100 MET A O 1
ATOM 821 N N . THR A 1 101 ? -9.393 -7.096 15.759 1.00 91.69 101 THR A N 1
ATOM 822 C CA . THR A 1 101 ? -8.361 -7.567 16.706 1.00 91.69 101 THR A CA 1
ATOM 823 C C . THR A 1 101 ? -6.974 -7.004 16.391 1.00 91.69 101 THR A C 1
ATOM 825 O O . THR A 1 101 ? -6.180 -6.764 17.295 1.00 91.69 101 THR A O 1
ATOM 828 N N . ASP A 1 102 ? -6.719 -6.731 15.112 1.00 90.38 102 ASP A N 1
ATOM 829 C CA . ASP A 1 102 ? -5.424 -6.295 14.592 1.00 90.38 102 ASP A CA 1
ATOM 830 C C . ASP A 1 102 ? -5.450 -4.838 14.109 1.00 90.38 102 ASP A C 1
ATOM 832 O O . ASP A 1 102 ? -6.507 -4.328 13.709 1.00 90.38 102 ASP A O 1
ATOM 836 N N . PRO A 1 103 ? -4.289 -4.155 14.063 1.00 88.94 103 PRO A N 1
ATOM 837 C CA . PRO A 1 103 ? -4.205 -2.797 13.550 1.00 88.94 103 PRO A CA 1
ATOM 838 C C . PRO A 1 103 ? -4.640 -2.718 12.077 1.00 88.94 103 PRO A C 1
ATOM 840 O O . PRO A 1 103 ? -4.287 -3.576 11.263 1.00 88.94 103 PRO A O 1
ATOM 843 N N . PRO A 1 104 ? -5.354 -1.648 11.676 1.00 87.31 104 PRO A N 1
ATOM 844 C CA . PRO A 1 104 ? -5.923 -1.554 10.338 1.00 87.31 104 PRO A CA 1
ATOM 845 C C . PRO A 1 104 ? -4.822 -1.546 9.269 1.00 87.31 104 PRO A C 1
ATOM 847 O O . PRO A 1 104 ? -3.830 -0.824 9.418 1.00 87.31 104 PRO A O 1
ATOM 850 N N . PRO A 1 105 ? -4.998 -2.264 8.146 1.00 82.31 105 PRO A N 1
ATOM 851 C CA . PRO A 1 105 ? -4.011 -2.261 7.078 1.00 82.31 105 PRO A CA 1
ATOM 852 C C . PRO A 1 105 ? -3.912 -0.862 6.459 1.00 82.31 105 PRO A C 1
ATOM 854 O O . PRO A 1 105 ? -4.888 -0.303 5.961 1.00 82.31 105 PRO A O 1
ATOM 857 N N . VAL A 1 106 ? -2.703 -0.294 6.436 1.00 78.50 106 VAL A N 1
ATOM 858 C CA . VAL A 1 106 ? -2.453 1.026 5.817 1.00 78.50 106 VAL A CA 1
ATOM 859 C C . VAL A 1 106 ? -2.415 0.947 4.290 1.00 78.50 106 VAL A C 1
ATOM 861 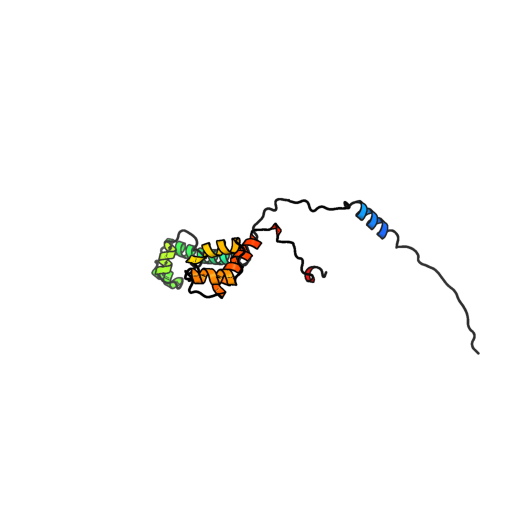O O . VAL A 1 106 ? -2.401 1.961 3.589 1.00 78.50 106 VAL A O 1
ATOM 864 N N . GLN A 1 107 ? -2.329 -0.264 3.742 1.00 76.31 107 GLN A N 1
ATOM 865 C CA . GLN A 1 107 ? -2.191 -0.452 2.309 1.00 76.31 107 GLN A CA 1
ATOM 866 C C . GLN A 1 107 ? -3.532 -0.237 1.617 1.00 76.31 107 GLN A C 1
ATOM 868 O O . GLN A 1 107 ? -4.503 -0.955 1.844 1.00 76.31 107 GLN A O 1
ATOM 873 N N . ARG A 1 108 ? -3.567 0.745 0.712 1.00 76.69 108 ARG A N 1
ATOM 874 C CA . ARG A 1 108 ? -4.653 0.840 -0.259 1.00 76.69 108 ARG A CA 1
ATOM 875 C C . ARG A 1 108 ? -4.605 -0.400 -1.141 1.00 76.69 108 ARG A C 1
ATOM 877 O O . ARG A 1 108 ? -3.534 -0.762 -1.633 1.00 76.69 108 ARG A O 1
ATOM 884 N N . ARG A 1 109 ? -5.766 -1.018 -1.363 1.00 78.25 109 ARG A N 1
ATOM 885 C CA . ARG A 1 109 ? -5.893 -2.094 -2.347 1.00 78.25 109 ARG A CA 1
ATOM 886 C C . ARG A 1 109 ? -5.389 -1.575 -3.691 1.00 78.25 109 ARG A C 1
ATOM 888 O O . ARG A 1 109 ? -5.780 -0.488 -4.128 1.00 78.25 109 ARG A O 1
ATOM 895 N N . LYS A 1 110 ? -4.483 -2.324 -4.318 1.00 80.31 110 LYS A N 1
ATOM 896 C CA . LYS A 1 110 ? -4.037 -2.014 -5.676 1.00 80.31 110 LYS A CA 1
ATOM 897 C C . LYS A 1 110 ? -5.238 -2.191 -6.600 1.00 80.31 110 LYS A C 1
ATOM 899 O O . LYS A 1 110 ? -5.963 -3.173 -6.488 1.00 80.31 110 LYS A O 1
ATOM 904 N N . ARG A 1 111 ? -5.475 -1.208 -7.466 1.00 83.06 111 ARG A N 1
ATOM 905 C CA . ARG A 1 111 ? -6.517 -1.302 -8.490 1.00 83.06 111 ARG A CA 1
ATOM 906 C C . ARG A 1 111 ? -5.994 -2.157 -9.637 1.00 83.06 111 ARG A C 1
ATOM 908 O O . ARG A 1 111 ? -4.832 -1.999 -10.011 1.00 83.06 111 ARG A O 1
ATOM 915 N N . ASN A 1 112 ? -6.854 -3.003 -10.195 1.00 84.69 112 ASN A N 1
ATOM 916 C CA . ASN A 1 112 ? -6.550 -3.719 -11.427 1.00 84.69 112 ASN A CA 1
ATOM 917 C C . ASN A 1 112 ? -6.448 -2.687 -12.549 1.00 84.69 112 ASN A C 1
ATOM 919 O O . ASN A 1 112 ? -7.401 -1.958 -12.825 1.00 84.69 112 ASN A O 1
ATOM 923 N N . THR A 1 113 ? -5.266 -2.577 -13.140 1.00 88.06 113 THR A N 1
ATOM 924 C CA . THR A 1 113 ? -5.031 -1.755 -14.324 1.00 88.06 113 THR A CA 1
ATOM 925 C C . THR A 1 113 ? -4.993 -2.664 -15.551 1.00 88.06 113 THR A C 1
ATOM 927 O O . THR A 1 113 ? -4.719 -3.856 -15.411 1.00 88.06 113 THR A O 1
ATOM 930 N N . PRO A 1 114 ? -5.193 -2.134 -16.771 1.00 90.38 114 PRO A N 1
ATOM 931 C CA . PRO A 1 114 ? -5.033 -2.919 -18.000 1.00 90.38 114 PRO A CA 1
ATOM 932 C C . PRO A 1 114 ? -3.656 -3.588 -18.125 1.00 90.38 114 PRO A C 1
ATOM 934 O O . PRO A 1 114 ? -3.497 -4.560 -18.848 1.00 90.38 114 PRO A O 1
ATOM 937 N N . LEU A 1 115 ? -2.652 -3.063 -17.414 1.00 92.12 115 LEU A N 1
ATOM 938 C CA . LEU A 1 115 ? -1.298 -3.607 -17.371 1.00 92.12 115 LEU A CA 1
ATOM 939 C C . LEU A 1 115 ? -1.138 -4.750 -16.356 1.00 92.12 115 LEU A C 1
ATOM 941 O O . LEU A 1 115 ? -0.179 -5.505 -16.460 1.00 92.12 115 LEU A O 1
ATOM 945 N N . SER A 1 116 ? -2.048 -4.894 -15.386 1.00 90.12 116 SER A N 1
ATOM 946 C CA . SER A 1 116 ? -1.965 -5.910 -14.327 1.00 90.12 116 SER A CA 1
ATOM 947 C C . SER A 1 116 ? -1.767 -7.344 -14.842 1.00 90.12 116 SER A C 1
ATOM 949 O O . SER A 1 116 ? -0.909 -8.022 -14.278 1.00 90.12 116 SER A O 1
ATOM 951 N N . PRO A 1 117 ? -2.463 -7.810 -15.900 1.00 93.00 117 PRO A N 1
ATOM 952 C CA . PRO A 1 117 ? -2.259 -9.159 -16.440 1.00 93.00 117 PRO A CA 1
ATOM 953 C C . PRO A 1 117 ? -0.869 -9.362 -17.059 1.00 93.00 117 PRO A C 1
ATOM 955 O O . PRO A 1 117 ? -0.316 -10.454 -17.010 1.00 93.00 117 PRO A O 1
ATOM 958 N N . PHE A 1 118 ? -0.276 -8.296 -17.598 1.00 93.81 118 PHE A N 1
ATOM 959 C CA . PHE A 1 118 ? 0.980 -8.340 -18.346 1.00 93.81 118 PHE A CA 1
ATOM 960 C C . PHE A 1 118 ? 2.220 -8.078 -17.477 1.00 93.81 118 PHE A C 1
ATOM 962 O O . PHE A 1 118 ? 3.327 -7.986 -18.000 1.00 93.81 118 PHE A O 1
ATOM 969 N N . LEU A 1 119 ? 2.079 -7.944 -16.152 1.00 91.44 119 LEU A N 1
ATOM 970 C CA . LEU A 1 119 ? 3.204 -7.600 -15.270 1.00 91.44 119 LEU A CA 1
ATOM 971 C C . LEU A 1 119 ? 4.314 -8.659 -15.265 1.00 91.44 119 LEU A C 1
ATOM 973 O O . LEU A 1 119 ? 5.489 -8.296 -15.251 1.00 91.44 119 LEU A O 1
ATOM 977 N N . ASN A 1 120 ? 3.953 -9.943 -15.298 1.00 93.25 120 ASN A N 1
ATOM 978 C CA . ASN A 1 120 ? 4.928 -11.037 -15.353 1.00 93.25 120 ASN A CA 1
ATOM 979 C C . ASN A 1 120 ? 5.689 -11.004 -16.678 1.00 93.25 120 ASN A C 1
ATOM 981 O O . ASN A 1 120 ? 6.917 -10.987 -16.698 1.00 93.25 120 ASN A O 1
ATOM 985 N N . ARG A 1 121 ? 4.943 -10.855 -17.776 1.00 94.00 121 ARG A N 1
ATOM 986 C CA . ARG A 1 121 ? 5.498 -10.735 -19.119 1.00 94.00 121 ARG A CA 1
ATOM 987 C C . ARG A 1 121 ? 6.449 -9.548 -19.253 1.00 94.00 121 ARG A C 1
ATOM 989 O O . ARG A 1 121 ? 7.517 -9.655 -19.844 1.00 94.00 121 ARG A O 1
ATOM 996 N N . LEU A 1 122 ? 6.097 -8.418 -18.646 1.00 94.06 122 LEU A N 1
ATOM 997 C CA . LEU A 1 122 ? 6.938 -7.228 -18.609 1.00 94.06 122 LEU A CA 1
ATOM 998 C C . LEU A 1 122 ? 8.288 -7.489 -17.921 1.00 94.06 122 LEU A C 1
ATOM 1000 O O . LEU A 1 122 ? 9.312 -6.979 -18.372 1.00 94.06 122 LEU A O 1
ATOM 1004 N N . ALA A 1 123 ? 8.288 -8.266 -16.834 1.00 92.69 123 ALA A N 1
ATOM 1005 C CA . ALA A 1 123 ? 9.507 -8.628 -16.119 1.00 92.69 123 ALA A CA 1
ATOM 1006 C C . ALA A 1 123 ? 10.405 -9.557 -16.952 1.00 92.69 123 ALA A C 1
ATOM 1008 O O . ALA A 1 123 ? 11.617 -9.353 -16.978 1.00 92.69 123 ALA A O 1
ATOM 1009 N N . GLU A 1 124 ? 9.821 -10.514 -17.680 1.00 94.94 124 GLU A N 1
ATOM 1010 C CA . GLU A 1 124 ? 10.553 -11.379 -18.618 1.00 94.94 124 GLU A CA 1
ATOM 1011 C C . GLU A 1 124 ? 11.228 -10.566 -19.728 1.00 94.94 124 GLU A C 1
ATOM 1013 O O . GLU A 1 124 ? 12.428 -10.706 -19.963 1.00 94.94 124 GLU A O 1
ATOM 1018 N N . LEU A 1 125 ? 10.477 -9.671 -20.378 1.00 94.25 125 LEU A N 1
ATOM 1019 C CA . LEU A 1 125 ? 10.994 -8.859 -21.481 1.00 94.25 125 LEU A CA 1
ATOM 1020 C C . LEU A 1 125 ? 12.084 -7.873 -21.023 1.00 94.25 125 LEU A C 1
ATOM 1022 O O . LEU A 1 125 ? 13.016 -7.578 -21.774 1.00 94.25 125 LEU A O 1
ATOM 1026 N N . GLU A 1 126 ? 11.987 -7.358 -19.793 1.00 93.31 126 GLU A N 1
ATOM 1027 C CA . GLU A 1 126 ? 13.040 -6.525 -19.200 1.00 93.31 126 GLU A CA 1
ATOM 1028 C C . GLU A 1 126 ? 14.305 -7.337 -18.917 1.00 93.31 126 GLU A C 1
ATOM 1030 O O . GLU A 1 126 ? 15.398 -6.867 -19.238 1.00 93.31 126 GLU A O 1
ATOM 1035 N N . ALA A 1 127 ? 14.160 -8.557 -18.390 1.00 90.62 127 ALA A N 1
ATOM 1036 C CA . ALA A 1 127 ? 15.278 -9.461 -18.135 1.00 90.62 127 ALA A CA 1
ATOM 1037 C C . ALA A 1 127 ? 16.003 -9.868 -19.429 1.00 90.62 127 ALA A C 1
ATOM 1039 O O . ALA A 1 127 ? 17.225 -9.992 -19.437 1.00 90.62 127 ALA A O 1
ATOM 1040 N N . GLN A 1 128 ? 15.265 -9.994 -20.535 1.00 92.69 128 GLN A N 1
ATOM 1041 C CA . GL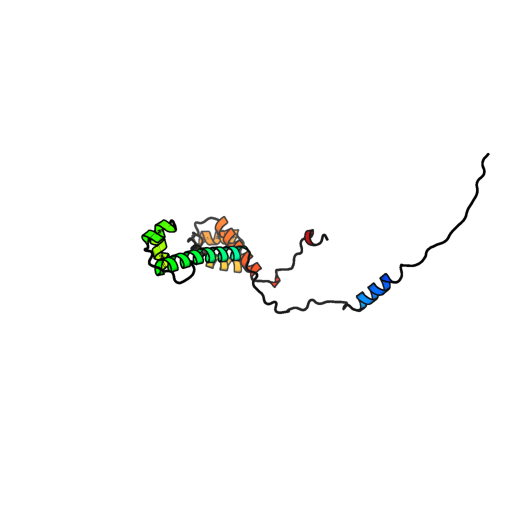N A 1 128 ? 15.805 -10.226 -21.881 1.00 92.69 128 GLN A CA 1
ATOM 1042 C C . GLN A 1 128 ? 16.496 -8.991 -22.490 1.00 92.69 128 GLN A C 1
ATOM 1044 O O . GLN A 1 128 ? 17.117 -9.087 -23.546 1.00 92.69 128 GLN A O 1
ATOM 1049 N N . GLY A 1 129 ? 16.412 -7.822 -21.845 1.00 90.88 129 GLY A N 1
ATOM 1050 C CA . GLY A 1 129 ? 17.091 -6.604 -22.290 1.00 90.88 129 GLY A CA 1
ATOM 1051 C C . GLY A 1 129 ? 16.374 -5.840 -23.405 1.00 90.88 129 GLY A C 1
ATOM 1052 O O . GLY A 1 129 ? 16.986 -4.985 -24.049 1.00 90.88 129 GLY A O 1
ATOM 1053 N N . HIS A 1 130 ? 15.082 -6.091 -23.641 1.00 92.38 130 HIS A N 1
ATOM 1054 C CA . HIS A 1 130 ? 14.338 -5.375 -24.676 1.00 92.38 130 HIS A CA 1
ATOM 1055 C C . HIS A 1 130 ? 14.200 -3.867 -24.382 1.00 92.38 130 HIS A C 1
ATOM 1057 O O . HIS A 1 130 ? 14.122 -3.404 -23.236 1.00 92.38 130 HIS A O 1
ATOM 1063 N N . THR A 1 131 ? 14.155 -3.066 -25.452 1.00 94.56 131 THR A N 1
ATOM 1064 C CA . THR A 1 131 ? 13.910 -1.618 -25.367 1.00 94.56 131 THR A CA 1
ATOM 1065 C C . THR A 1 131 ? 12.441 -1.329 -25.059 1.00 94.56 131 THR A C 1
ATOM 1067 O O . THR A 1 131 ? 11.564 -2.126 -25.376 1.00 94.56 131 THR A O 1
ATOM 1070 N N . LEU A 1 132 ? 12.141 -0.155 -24.487 1.00 93.56 132 LEU A N 1
ATOM 1071 C CA . LEU A 1 132 ? 10.764 0.234 -24.136 1.00 93.56 132 LEU A CA 1
ATOM 1072 C C . LEU A 1 132 ? 9.802 0.182 -25.334 1.00 93.56 132 LEU A C 1
ATOM 1074 O O . LEU A 1 132 ? 8.668 -0.259 -25.187 1.00 93.56 132 LEU A O 1
ATOM 1078 N N . SER A 1 133 ? 10.271 0.609 -26.511 1.00 94.88 133 SER A N 1
ATOM 1079 C CA . SER A 1 133 ? 9.490 0.573 -27.754 1.00 94.88 133 SER A CA 1
ATOM 1080 C C . SER A 1 133 ? 9.196 -0.864 -28.202 1.00 94.88 133 SER A C 1
ATOM 1082 O O . SER A 1 133 ? 8.067 -1.188 -28.572 1.00 94.88 133 SER A O 1
ATOM 1084 N N . SER A 1 134 ? 10.192 -1.753 -28.092 1.00 95.50 134 SER A N 1
ATOM 1085 C CA . SER A 1 134 ? 10.025 -3.177 -28.400 1.00 95.50 134 SER A CA 1
ATOM 1086 C C . SER A 1 134 ? 9.034 -3.842 -27.442 1.00 95.50 134 SER A C 1
ATOM 1088 O O . SER A 1 134 ? 8.121 -4.538 -27.878 1.00 95.50 134 SER A O 1
ATOM 1090 N N . ILE A 1 135 ? 9.154 -3.555 -26.142 1.00 95.44 135 ILE A N 1
ATOM 1091 C CA . ILE A 1 135 ? 8.260 -4.082 -25.104 1.00 95.44 135 ILE A CA 1
ATOM 1092 C C . ILE A 1 135 ? 6.806 -3.672 -25.367 1.00 95.44 135 ILE A C 1
ATOM 1094 O O . ILE A 1 135 ? 5.931 -4.531 -25.368 1.00 95.44 135 ILE A O 1
ATOM 1098 N N . ASP A 1 136 ? 6.533 -2.388 -25.622 1.00 95.75 136 ASP A N 1
ATOM 1099 C CA . ASP A 1 136 ? 5.163 -1.931 -25.907 1.00 95.75 136 ASP A CA 1
ATOM 1100 C C . ASP A 1 136 ? 4.600 -2.571 -27.181 1.00 95.75 136 ASP A C 1
ATOM 1102 O O . ASP A 1 136 ? 3.457 -3.023 -27.193 1.00 95.75 136 ASP A O 1
ATOM 1106 N N . SER A 1 137 ? 5.420 -2.686 -28.228 1.00 95.56 137 SER A N 1
ATOM 1107 C CA . SER A 1 137 ? 5.015 -3.322 -29.485 1.00 95.56 137 SER A CA 1
ATOM 1108 C C . SER A 1 137 ? 4.652 -4.797 -29.294 1.00 95.56 137 SER A C 1
ATOM 1110 O O . SER A 1 137 ? 3.660 -5.262 -29.854 1.00 95.56 137 SER A O 1
ATOM 1112 N N . LEU A 1 138 ? 5.430 -5.535 -28.495 1.00 95.69 138 LEU A N 1
ATOM 1113 C CA . LEU A 1 138 ? 5.151 -6.934 -28.164 1.00 95.69 138 LEU A CA 1
ATOM 1114 C C . LEU A 1 138 ? 3.870 -7.067 -27.337 1.00 95.69 138 LEU A C 1
ATOM 1116 O O . LEU A 1 138 ? 3.004 -7.862 -27.687 1.00 95.69 138 LEU A O 1
ATOM 1120 N N . LEU A 1 139 ? 3.690 -6.224 -26.319 1.00 95.06 139 LEU A N 1
ATOM 1121 C CA . LEU A 1 139 ? 2.473 -6.227 -25.507 1.00 95.06 139 LEU A CA 1
ATOM 1122 C C . LEU A 1 139 ? 1.223 -5.913 -26.337 1.00 95.06 139 LEU A C 1
ATOM 1124 O O . LEU A 1 139 ? 0.187 -6.549 -26.154 1.00 95.06 139 LEU A O 1
ATOM 1128 N N . ARG A 1 140 ? 1.301 -4.965 -27.279 1.00 95.44 140 ARG A N 1
ATOM 1129 C CA . ARG A 1 140 ? 0.181 -4.657 -28.186 1.00 95.44 140 ARG A CA 1
ATOM 1130 C C . ARG A 1 140 ? -0.185 -5.845 -29.071 1.00 95.44 140 ARG A C 1
ATOM 1132 O O . ARG A 1 140 ? -1.371 -6.094 -29.264 1.00 95.44 140 ARG A O 1
ATOM 1139 N N . LYS A 1 141 ? 0.805 -6.602 -29.559 1.00 95.56 141 LYS A N 1
ATOM 1140 C CA . LYS A 1 141 ? 0.569 -7.850 -30.309 1.00 95.56 141 LYS A CA 1
ATOM 1141 C C . LYS A 1 141 ? -0.104 -8.922 -29.450 1.00 95.56 141 LYS A C 1
ATOM 1143 O O . LYS A 1 141 ? -0.916 -9.680 -29.960 1.00 95.56 141 LYS A O 1
ATOM 1148 N N . GLU A 1 142 ? 0.194 -8.948 -28.154 1.00 93.38 142 GLU A N 1
ATOM 1149 C CA . GLU A 1 142 ? -0.414 -9.850 -27.167 1.00 93.38 142 GLU A CA 1
ATOM 1150 C C . GLU A 1 142 ? -1.790 -9.355 -26.651 1.00 93.38 142 GLU A C 1
ATOM 1152 O O . GLU A 1 142 ? -2.393 -9.994 -25.791 1.00 93.38 142 GLU A O 1
ATOM 1157 N N . GLY A 1 143 ? -2.316 -8.237 -27.174 1.00 94.88 143 GLY A N 1
ATOM 1158 C CA . GLY A 1 143 ? -3.657 -7.729 -26.851 1.00 94.88 143 GLY A CA 1
ATOM 1159 C C . GLY A 1 143 ? -3.702 -6.608 -25.806 1.00 94.88 143 GLY A C 1
ATOM 1160 O O . GLY A 1 143 ? -4.760 -6.320 -25.243 1.00 94.88 143 GLY A O 1
ATOM 1161 N N . TYR A 1 144 ? -2.579 -5.948 -25.521 1.00 95.50 144 TYR A N 1
ATOM 1162 C CA . TYR A 1 144 ? -2.552 -4.817 -24.595 1.00 95.50 144 TYR A CA 1
ATOM 1163 C C . TYR A 1 144 ? -3.244 -3.567 -25.166 1.00 95.50 144 TYR A C 1
ATOM 1165 O O . TYR A 1 144 ? -2.786 -2.967 -26.138 1.00 95.50 144 TYR A O 1
ATOM 1173 N N . ALA A 1 145 ? -4.308 -3.119 -24.493 1.00 93.81 145 ALA A N 1
ATOM 1174 C CA . ALA A 1 145 ? -5.103 -1.943 -24.873 1.00 93.81 145 ALA A CA 1
ATOM 1175 C C . ALA A 1 145 ? -4.786 -0.668 -24.057 1.00 93.81 145 ALA A C 1
ATOM 1177 O O . ALA A 1 145 ? -5.518 0.317 -24.125 1.00 93.81 145 ALA A O 1
ATOM 1178 N N . GLY A 1 146 ? -3.737 -0.679 -23.228 1.00 92.94 146 GLY A N 1
ATOM 1179 C CA . GLY A 1 146 ? -3.403 0.450 -22.355 1.00 92.94 146 GLY A CA 1
ATOM 1180 C C . GLY A 1 146 ? -2.461 1.490 -22.977 1.00 92.94 146 GLY A C 1
ATOM 1181 O O . GLY A 1 146 ? -2.147 1.484 -24.170 1.00 92.94 146 GLY A O 1
ATOM 1182 N N . THR A 1 147 ? -2.003 2.424 -22.138 1.00 95.06 147 THR A N 1
ATOM 1183 C CA . THR A 1 147 ? -1.129 3.526 -22.561 1.00 95.06 147 THR A CA 1
ATOM 1184 C C . THR A 1 147 ? 0.347 3.139 -22.525 1.00 95.06 147 THR A C 1
ATOM 1186 O O . THR A 1 147 ? 0.808 2.463 -21.605 1.00 95.06 147 THR A O 1
ATOM 1189 N N . PHE A 1 148 ? 1.122 3.673 -23.473 1.00 95.38 148 PHE A N 1
ATOM 1190 C CA . PHE A 1 148 ? 2.582 3.521 -23.495 1.00 95.38 148 PHE A CA 1
ATOM 1191 C C . PHE A 1 148 ? 3.234 4.003 -22.189 1.00 95.38 148 PHE A C 1
ATOM 1193 O O . PHE A 1 148 ? 4.131 3.359 -21.645 1.00 95.38 148 PHE A O 1
ATOM 1200 N N . SER A 1 149 ? 2.748 5.118 -21.629 1.00 95.31 149 SER A N 1
ATOM 1201 C CA . SER A 1 149 ? 3.261 5.659 -20.366 1.00 95.31 149 SER A CA 1
ATOM 1202 C C . SER A 1 149 ? 3.127 4.672 -19.207 1.00 95.31 149 SER A C 1
ATOM 1204 O O . SER A 1 149 ? 4.026 4.609 -18.373 1.00 95.31 149 SER A O 1
ATOM 1206 N N . ALA A 1 150 ? 2.059 3.867 -19.160 1.00 93.81 150 ALA A N 1
ATOM 1207 C CA . ALA A 1 150 ? 1.894 2.858 -18.116 1.00 93.81 150 ALA A CA 1
ATOM 1208 C C . ALA A 1 150 ? 2.956 1.752 -18.224 1.00 93.81 150 ALA A C 1
ATOM 1210 O O . ALA A 1 150 ? 3.572 1.402 -17.214 1.00 93.81 150 ALA A O 1
ATOM 1211 N N . VAL A 1 151 ? 3.218 1.262 -19.442 1.00 95.25 151 VAL A N 1
ATOM 1212 C CA . VAL A 1 151 ? 4.297 0.299 -19.729 1.00 95.25 151 VAL A CA 1
ATOM 1213 C C . VAL A 1 151 ? 5.644 0.888 -19.315 1.00 95.25 151 VAL A C 1
ATOM 1215 O O . VAL A 1 151 ? 6.376 0.283 -18.529 1.00 95.25 151 VAL A O 1
ATOM 1218 N N . ARG A 1 152 ? 5.939 2.117 -19.755 1.00 95.69 152 ARG A N 1
ATOM 1219 C CA . ARG A 1 152 ? 7.171 2.833 -19.406 1.00 95.69 152 ARG A CA 1
ATOM 1220 C C . ARG A 1 152 ? 7.366 2.953 -17.895 1.00 95.69 152 ARG A C 1
ATOM 1222 O O . ARG A 1 152 ? 8.420 2.572 -17.391 1.00 95.69 152 ARG A O 1
ATOM 1229 N N . THR A 1 153 ? 6.367 3.452 -17.164 1.00 94.88 153 THR A N 1
ATOM 1230 C CA . THR A 1 153 ? 6.450 3.616 -15.704 1.00 94.88 153 THR A CA 1
ATOM 1231 C C . THR A 1 153 ? 6.679 2.281 -14.997 1.00 94.88 153 THR A C 1
ATOM 1233 O O . THR A 1 153 ? 7.448 2.217 -14.033 1.00 94.88 153 THR A O 1
ATOM 1236 N N . ALA A 1 154 ? 6.046 1.206 -15.468 1.00 93.81 154 ALA A N 1
ATOM 1237 C CA . ALA A 1 154 ? 6.232 -0.119 -14.894 1.00 93.81 154 ALA A CA 1
ATOM 1238 C C . ALA A 1 154 ? 7.656 -0.653 -15.128 1.00 93.81 154 ALA A C 1
ATOM 1240 O O . ALA A 1 154 ? 8.307 -1.055 -14.162 1.00 93.81 154 ALA A O 1
ATOM 1241 N N . VAL A 1 155 ? 8.191 -0.560 -16.352 1.00 94.94 155 VAL A N 1
ATOM 1242 C CA . VAL A 1 155 ? 9.576 -0.976 -16.658 1.00 94.94 155 VAL A CA 1
ATOM 1243 C C . VAL A 1 155 ? 10.595 -0.140 -15.884 1.00 94.94 155 VAL A C 1
ATOM 1245 O O . VAL A 1 155 ? 11.528 -0.681 -15.292 1.00 94.94 155 VAL A O 1
ATOM 1248 N N . GLU A 1 156 ? 10.420 1.182 -15.825 1.00 93.88 156 GLU A N 1
ATOM 1249 C CA . GLU A 1 156 ? 11.293 2.060 -15.035 1.00 93.88 156 GLU A CA 1
ATOM 1250 C C . GLU A 1 156 ? 11.271 1.690 -13.548 1.00 93.88 156 GLU A C 1
ATOM 1252 O O . GLU A 1 156 ? 12.305 1.733 -12.879 1.00 93.88 156 GLU A O 1
ATOM 1257 N N . THR A 1 157 ? 10.109 1.288 -13.027 1.00 92.06 157 THR A N 1
ATOM 1258 C CA . THR A 1 157 ? 9.976 0.817 -11.645 1.00 92.06 157 THR A CA 1
ATOM 1259 C C . THR A 1 157 ? 10.721 -0.500 -11.432 1.00 92.06 157 THR A C 1
ATOM 1261 O O . THR A 1 157 ? 11.436 -0.620 -10.438 1.00 92.06 157 THR A O 1
ATOM 1264 N N . ILE A 1 158 ? 10.632 -1.449 -12.371 1.00 91.88 158 ILE A N 1
ATOM 1265 C CA . ILE A 1 158 ? 11.400 -2.708 -12.338 1.00 91.88 158 ILE A CA 1
ATOM 1266 C C . ILE A 1 158 ? 12.904 -2.411 -12.316 1.00 91.88 158 ILE A C 1
ATOM 1268 O O . ILE A 1 158 ? 13.605 -2.843 -11.399 1.00 91.88 158 ILE A O 1
ATOM 1272 N N . ARG A 1 159 ? 13.387 -1.575 -13.243 1.00 91.00 159 ARG A N 1
ATOM 1273 C CA . ARG A 1 159 ? 14.800 -1.165 -13.324 1.00 91.00 159 ARG A CA 1
ATOM 1274 C C . ARG A 1 159 ? 15.280 -0.470 -12.053 1.00 91.00 159 ARG A C 1
ATOM 1276 O O . ARG A 1 159 ? 16.364 -0.765 -11.550 1.00 91.00 159 ARG A O 1
ATOM 1283 N N . ARG A 1 160 ? 14.471 0.439 -11.499 1.00 89.50 160 ARG A N 1
ATOM 1284 C CA . ARG A 1 160 ? 14.778 1.138 -10.241 1.00 89.50 160 ARG A CA 1
ATOM 1285 C C . ARG A 1 160 ? 14.867 0.161 -9.072 1.00 89.50 160 ARG A C 1
ATOM 1287 O O . ARG A 1 160 ? 15.789 0.261 -8.268 1.00 89.50 160 ARG A O 1
ATOM 1294 N N . ASN A 1 161 ? 13.943 -0.791 -8.990 1.00 88.69 161 ASN A N 1
ATOM 1295 C CA . ASN A 1 161 ? 13.944 -1.805 -7.940 1.00 88.69 161 ASN A CA 1
ATOM 1296 C C . ASN A 1 161 ? 15.142 -2.753 -8.067 1.00 88.69 161 ASN A C 1
ATOM 1298 O O . ASN A 1 161 ? 15.727 -3.109 -7.048 1.00 88.69 161 ASN A O 1
ATOM 1302 N N . ARG A 1 162 ? 15.561 -3.099 -9.291 1.00 85.62 162 ARG A N 1
ATOM 1303 C CA . ARG A 1 162 ? 16.781 -3.884 -9.537 1.00 85.62 162 ARG A CA 1
ATOM 1304 C C . ARG A 1 162 ? 18.029 -3.166 -9.025 1.00 85.62 162 ARG A C 1
ATOM 1306 O O . ARG A 1 162 ? 18.817 -3.769 -8.308 1.00 85.62 162 ARG A O 1
ATOM 1313 N N . LYS A 1 163 ? 18.165 -1.867 -9.322 1.00 81.94 163 LYS A N 1
ATOM 1314 C CA . LYS A 1 163 ? 19.267 -1.033 -8.805 1.00 81.94 163 LYS A CA 1
ATOM 1315 C C . LYS A 1 163 ? 19.283 -0.966 -7.277 1.00 81.94 163 LYS A C 1
ATOM 1317 O O . LYS A 1 163 ? 20.340 -1.059 -6.674 1.00 81.94 163 LYS A O 1
ATOM 1322 N N . ARG A 1 164 ? 18.114 -0.840 -6.641 1.00 78.88 164 ARG A N 1
ATOM 1323 C CA . ARG A 1 164 ? 18.013 -0.826 -5.170 1.00 78.88 164 ARG A CA 1
ATOM 1324 C C . ARG A 1 164 ? 18.429 -2.152 -4.534 1.00 78.88 164 ARG A C 1
ATOM 1326 O O . ARG A 1 164 ? 19.014 -2.135 -3.463 1.00 78.88 164 ARG A O 1
ATOM 1333 N N . LYS A 1 165 ? 18.124 -3.279 -5.184 1.00 79.06 165 LYS A N 1
ATOM 1334 C CA . LYS A 1 165 ? 18.454 -4.623 -4.688 1.00 79.06 165 LYS A CA 1
ATOM 1335 C C . LYS A 1 165 ? 19.918 -5.022 -4.896 1.00 79.06 165 LYS A C 1
ATOM 1337 O O . LYS A 1 165 ? 20.353 -5.964 -4.251 1.00 79.06 165 LYS A O 1
ATOM 1342 N N . ASN A 1 166 ? 20.653 -4.353 -5.787 1.00 75.75 166 ASN A N 1
ATOM 1343 C CA . ASN A 1 166 ? 22.063 -4.640 -6.037 1.00 75.75 166 ASN A CA 1
ATOM 1344 C C . ASN A 1 166 ? 22.955 -3.521 -5.452 1.00 75.75 166 ASN A C 1
ATOM 1346 O O . ASN A 1 166 ? 23.157 -2.503 -6.122 1.00 75.75 166 ASN A O 1
ATOM 1350 N N . PRO A 1 167 ? 23.465 -3.673 -4.213 1.00 62.38 167 PRO A N 1
ATOM 1351 C CA . PRO A 1 167 ? 24.252 -2.641 -3.534 1.00 62.38 167 PRO A CA 1
ATOM 1352 C C . PRO A 1 167 ? 25.627 -2.400 -4.175 1.00 62.38 167 PRO A C 1
ATOM 1354 O O . PRO A 1 167 ? 26.170 -1.314 -4.022 1.00 62.38 167 PRO A O 1
ATOM 1357 N N . VAL A 1 168 ? 26.152 -3.342 -4.971 1.00 60.91 168 VAL A N 1
ATOM 1358 C CA . VAL A 1 168 ? 27.461 -3.220 -5.649 1.00 60.91 168 VAL A CA 1
ATOM 1359 C C . VAL A 1 168 ? 27.486 -2.063 -6.663 1.00 60.91 168 VAL A C 1
ATOM 1361 O O . VAL A 1 168 ? 28.538 -1.509 -6.948 1.00 60.91 168 VAL A O 1
ATOM 1364 N N . MET A 1 169 ? 26.324 -1.648 -7.183 1.00 51.94 169 MET A N 1
ATOM 1365 C CA . MET A 1 169 ? 26.195 -0.506 -8.104 1.00 51.94 169 MET A CA 1
ATOM 1366 C C . MET A 1 169 ? 25.931 0.836 -7.406 1.00 51.94 169 MET A C 1
ATOM 1368 O O . MET A 1 169 ? 25.809 1.860 -8.083 1.00 51.94 169 MET A O 1
ATOM 1372 N N . GLN A 1 170 ? 25.778 0.848 -6.082 1.00 56.72 170 GLN A N 1
ATOM 1373 C CA . GLN A 1 170 ? 25.623 2.077 -5.307 1.00 56.72 170 GLN A CA 1
ATOM 1374 C C . GLN A 1 170 ? 27.013 2.607 -4.958 1.00 56.72 170 GLN A C 1
ATOM 1376 O O . GLN A 1 170 ? 27.393 2.688 -3.794 1.00 56.72 170 GLN A O 1
ATOM 1381 N N . GLU A 1 171 ? 27.800 2.942 -5.981 1.00 55.28 171 GLU A N 1
ATOM 1382 C CA . GLU A 1 171 ? 28.989 3.755 -5.761 1.00 55.28 171 GLU A CA 1
ATOM 1383 C C . GLU A 1 171 ? 28.544 5.041 -5.057 1.00 55.28 171 GLU A C 1
ATOM 1385 O O . GLU A 1 171 ? 27.562 5.676 -5.456 1.00 55.28 171 GLU A O 1
ATOM 1390 N N . HIS A 1 172 ? 29.240 5.395 -3.977 1.00 61.44 172 HIS A N 1
ATOM 1391 C CA . HIS A 1 172 ? 29.017 6.621 -3.222 1.00 61.44 172 HIS A CA 1
ATOM 1392 C C . HIS A 1 172 ? 29.380 7.810 -4.113 1.00 61.44 172 HIS A C 1
ATOM 1394 O O . HIS A 1 172 ? 30.475 8.362 -4.049 1.00 61.44 172 HIS A O 1
ATOM 1400 N N . CYS A 1 173 ? 28.467 8.195 -4.998 1.00 58.50 173 CYS A N 1
ATOM 1401 C CA . CYS A 1 173 ? 28.629 9.360 -5.842 1.00 58.50 173 CYS A CA 1
ATOM 1402 C C . CYS A 1 173 ? 28.426 10.606 -4.973 1.00 58.50 173 CYS A C 1
ATOM 1404 O O . CYS A 1 173 ? 27.309 11.099 -4.798 1.00 58.50 173 CYS A O 1
ATOM 1406 N N . ILE A 1 174 ? 29.522 11.098 -4.395 1.00 69.00 174 ILE A N 1
ATOM 1407 C CA . ILE A 1 174 ? 29.545 12.367 -3.674 1.00 69.00 174 ILE A CA 1
ATOM 1408 C C . ILE A 1 174 ? 29.343 13.476 -4.707 1.00 69.00 174 ILE A C 1
ATOM 1410 O O . ILE A 1 174 ? 30.126 13.645 -5.644 1.00 69.00 174 ILE A O 1
ATOM 1414 N N . SER A 1 175 ? 28.258 14.235 -4.559 1.00 69.62 175 SER A N 1
ATOM 1415 C CA . SER A 1 175 ? 28.020 15.402 -5.407 1.00 69.62 175 SER A CA 1
ATOM 1416 C C . SER A 1 175 ? 29.113 16.438 -5.165 1.00 69.62 175 SER A C 1
ATOM 1418 O O . SER A 1 175 ? 29.478 16.696 -4.023 1.00 69.62 175 SER A O 1
ATOM 1420 N N . ARG A 1 176 ? 29.583 17.116 -6.218 1.00 60.00 176 ARG A N 1
ATOM 1421 C CA . ARG A 1 176 ? 30.614 18.169 -6.126 1.00 60.00 176 ARG A CA 1
ATOM 1422 C C . ARG A 1 176 ? 30.285 19.258 -5.093 1.00 60.00 176 ARG A C 1
ATOM 1424 O O . ARG A 1 176 ? 31.190 19.834 -4.509 1.00 60.00 176 ARG A O 1
ATOM 1431 N N . LYS A 1 177 ? 28.995 19.504 -4.828 1.00 69.31 177 LYS A N 1
ATOM 1432 C CA . LYS A 1 177 ? 28.521 20.434 -3.786 1.00 69.31 177 LYS A CA 1
ATOM 1433 C C . LYS A 1 177 ? 28.830 19.965 -2.360 1.00 69.31 177 LYS A C 1
ATOM 1435 O O . LYS A 1 177 ? 28.952 20.796 -1.476 1.00 69.31 177 LYS A O 1
ATOM 1440 N N . GLN A 1 178 ? 28.934 18.657 -2.140 1.00 66.75 178 GLN A N 1
ATOM 1441 C CA . GLN A 1 178 ? 29.263 18.057 -0.845 1.00 66.75 178 GLN A CA 1
ATOM 1442 C C . GLN A 1 178 ? 30.774 17.982 -0.585 1.00 66.75 178 GLN A C 1
ATOM 1444 O O . GLN A 1 178 ? 31.169 17.717 0.541 1.00 66.75 178 GLN A O 1
ATOM 1449 N N . LEU A 1 179 ? 31.604 18.233 -1.604 1.00 65.88 179 LEU A N 1
ATOM 1450 C CA . LEU A 1 179 ? 33.064 18.337 -1.480 1.00 65.88 179 LEU A CA 1
ATOM 1451 C C . LEU A 1 179 ? 33.542 19.775 -1.228 1.00 65.88 179 LEU A C 1
ATOM 1453 O O . LEU A 1 179 ? 34.733 19.995 -1.054 1.00 65.88 179 LEU A O 1
ATOM 1457 N N . ALA A 1 180 ? 32.639 20.755 -1.264 1.00 61.00 180 ALA A N 1
ATOM 1458 C CA . ALA A 1 180 ? 32.961 22.156 -1.033 1.00 61.00 180 ALA A CA 1
ATOM 1459 C C . ALA A 1 180 ? 32.778 22.501 0.454 1.00 61.00 180 ALA A C 1
ATOM 1461 O O . ALA A 1 180 ? 31.775 23.111 0.822 1.00 61.00 180 ALA A O 1
ATOM 1462 N N . TYR A 1 181 ? 33.731 22.075 1.283 1.00 53.97 181 TYR A N 1
ATOM 1463 C CA . TYR A 1 181 ? 33.986 22.597 2.628 1.00 53.97 181 TYR A CA 1
ATOM 1464 C C . TYR A 1 181 ? 35.492 22.674 2.856 1.00 53.97 181 TYR A C 1
ATOM 1466 O O . TYR A 1 181 ? 36.182 21.700 2.480 1.00 53.97 181 TYR A O 1
#

Mean predicted aligned error: 16.0 Å

Secondary structure (DSSP, 8-s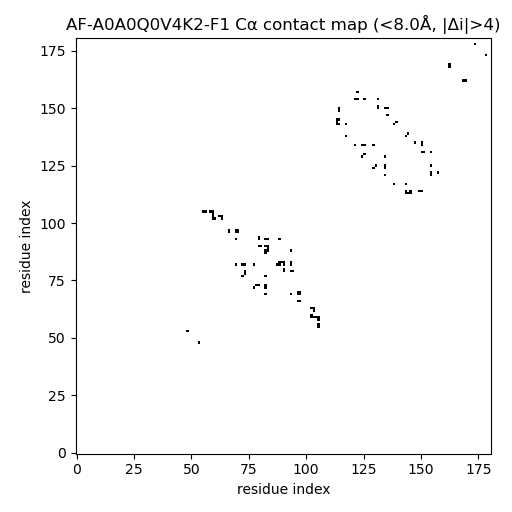tate):
---------------SSTTHHHHHHHHHHHS-S-----S-----------HHHHHHHHHHHHHHHHHHHHHHHHHTT--HHHHHHHTT--HHHHHHHHT--SPPP-PPPPPPPTTGGGHHHHHHHHHTT--HHHHHHHHHHTT--S-HHHHHHHHHHHHHHHHHH-GGG------GGGS--